Protein AF-A0AAE0BBU4-F1 (afdb_monomer)

Secondary structure (DSSP, 8-state):
------S-SS-EEEEESS-SS-EES-GGGB-TT-BTT---EE--SSSS-EE-SEEEEEEEEEE-TTT--EEEEEEEEEEE-TT-SSEEEEHHHHHHTT-EEETTTTEEEETTEEEE-EEETTEEEEE----SS--EEEEE---S-TTS-----TT----TTHHHHHHHH---SEESS--TTT-SSSSB--SSS-GGGS--TTSEEEE---S-HHHHHHHHHHHHHHHHHSTTT-EEEE-----TT---

Organism: NCBI:txid36881

InterPro domains:
  IPR008593 DNA N-6-adenine-methyltransferase [PF05869] (166-233)

Radius of gyration: 21.37 Å; Cα contacts (8 Å, |Δi|>4): 459; chains: 1; bounding box: 54×40×60 Å

pLDDT: mean 81.76, std 15.87, range [29.34, 97.25]

Structure (mmCIF, N/CA/C/O backbone):
data_AF-A0AAE0BBU4-F1
#
_entry.id   AF-A0AAE0BBU4-F1
#
loop_
_atom_site.group_PDB
_atom_site.id
_atom_site.type_symbol
_atom_site.label_atom_id
_atom_site.label_alt_id
_atom_site.label_comp_id
_atom_site.label_asym_id
_atom_site.label_entity_id
_atom_site.label_seq_id
_atom_site.pdbx_PDB_ins_code
_atom_site.Cartn_x
_atom_site.Cartn_y
_atom_site.Cartn_z
_atom_site.occupancy
_atom_site.B_iso_or_equiv
_atom_site.auth_seq_id
_atom_site.auth_comp_id
_atom_site.auth_asym_id
_atom_site.auth_atom_id
_atom_site.pdbx_PDB_model_num
ATOM 1 N N . MET A 1 1 ? 7.124 23.134 -0.123 1.00 29.34 1 MET A N 1
ATOM 2 C CA . MET A 1 1 ? 8.427 23.468 -0.737 1.00 29.34 1 MET A CA 1
ATOM 3 C C . MET A 1 1 ? 9.459 22.507 -0.149 1.00 29.34 1 MET A C 1
ATOM 5 O O . MET A 1 1 ? 9.940 22.748 0.946 1.00 29.34 1 MET A O 1
ATOM 9 N N . PHE A 1 2 ? 9.696 21.357 -0.786 1.00 32.09 2 PHE A N 1
ATOM 10 C CA . PHE A 1 2 ? 10.671 20.361 -0.320 1.00 32.09 2 PHE A CA 1
ATOM 11 C C . PHE A 1 2 ? 11.750 20.204 -1.390 1.00 32.09 2 PHE A C 1
ATOM 13 O O . PHE A 1 2 ? 11.613 19.411 -2.310 1.00 32.09 2 PHE A O 1
ATOM 20 N N . THR A 1 3 ? 12.814 20.991 -1.280 1.00 34.62 3 THR A N 1
ATOM 21 C CA . THR A 1 3 ? 14.043 20.819 -2.064 1.00 34.62 3 THR A CA 1
ATOM 22 C C . THR A 1 3 ? 15.217 20.770 -1.099 1.00 34.62 3 THR A C 1
ATOM 24 O O . THR A 1 3 ? 16.033 21.682 -1.021 1.00 34.62 3 THR A O 1
ATOM 27 N N . LYS A 1 4 ? 15.290 19.688 -0.322 1.00 36.91 4 LYS A N 1
ATOM 28 C CA . LYS A 1 4 ? 16.592 19.114 0.011 1.00 36.91 4 LYS A CA 1
ATOM 29 C C . LYS A 1 4 ? 16.735 17.923 -0.919 1.00 36.91 4 LYS A C 1
ATOM 31 O O . LYS A 1 4 ? 15.955 16.982 -0.803 1.00 36.91 4 LYS A O 1
ATOM 36 N N . ALA A 1 5 ? 17.648 18.032 -1.882 1.00 41.69 5 ALA A N 1
ATOM 37 C CA . ALA A 1 5 ? 18.007 16.920 -2.747 1.00 41.69 5 ALA A CA 1
ATOM 38 C C . ALA A 1 5 ? 18.304 15.707 -1.856 1.00 41.69 5 ALA A C 1
ATOM 40 O O . ALA A 1 5 ? 19.071 15.812 -0.894 1.00 41.69 5 ALA A O 1
ATOM 41 N N . LEU A 1 6 ? 17.609 14.599 -2.108 1.00 47.06 6 LEU A N 1
ATOM 42 C CA . LEU A 1 6 ? 17.911 13.342 -1.438 1.00 47.06 6 LEU A CA 1
ATOM 43 C C . LEU A 1 6 ? 19.343 12.937 -1.837 1.00 47.06 6 LEU A C 1
ATOM 45 O O . LEU A 1 6 ? 19.713 13.138 -2.991 1.00 47.06 6 LEU A O 1
ATOM 49 N N . PRO A 1 7 ? 20.160 12.407 -0.915 1.00 46.34 7 PRO A N 1
ATOM 50 C CA . PRO A 1 7 ? 21.599 12.194 -1.112 1.00 46.34 7 PRO A CA 1
ATOM 51 C C . PRO A 1 7 ? 21.929 10.970 -1.990 1.00 46.34 7 PRO A C 1
ATOM 53 O O . PRO A 1 7 ? 22.939 10.312 -1.765 1.00 46.34 7 PRO A O 1
ATOM 56 N N . PHE A 1 8 ? 21.062 10.617 -2.939 1.00 52.03 8 PHE A N 1
ATOM 57 C CA . PHE A 1 8 ? 21.194 9.411 -3.751 1.00 52.03 8 PHE A CA 1
ATOM 58 C C . PHE A 1 8 ? 21.391 9.792 -5.220 1.00 52.03 8 PHE A C 1
ATOM 60 O O . PHE A 1 8 ? 20.534 10.454 -5.804 1.00 52.03 8 PHE A O 1
ATOM 67 N N . ASP A 1 9 ? 22.498 9.342 -5.808 1.00 53.03 9 ASP A N 1
ATOM 68 C CA . ASP A 1 9 ? 22.711 9.363 -7.255 1.00 53.03 9 ASP A CA 1
ATOM 69 C C . ASP A 1 9 ? 21.969 8.162 -7.865 1.00 53.03 9 ASP A C 1
ATOM 71 O O . ASP A 1 9 ? 22.468 7.037 -7.831 1.00 53.03 9 ASP A O 1
ATOM 75 N N . GLY A 1 10 ? 20.746 8.373 -8.361 1.00 68.38 10 GLY A N 1
ATOM 76 C CA . GLY A 1 10 ? 19.931 7.325 -8.992 1.00 68.38 10 GLY A CA 1
ATOM 77 C C . GLY A 1 10 ? 18.425 7.519 -8.808 1.00 68.38 10 GLY A C 1
ATOM 78 O O . GLY A 1 10 ? 17.979 8.457 -8.139 1.00 68.38 10 GLY A O 1
ATOM 79 N N . LYS A 1 11 ? 17.615 6.629 -9.397 1.00 85.94 11 LYS A N 1
ATOM 80 C CA . LYS A 1 11 ? 16.160 6.648 -9.188 1.00 85.94 11 LYS A CA 1
ATOM 81 C C . LYS A 1 11 ? 15.839 6.365 -7.718 1.00 85.94 11 LYS A C 1
ATOM 83 O O . LYS A 1 11 ? 16.434 5.497 -7.078 1.00 85.94 11 LYS A O 1
ATOM 88 N N . VAL A 1 12 ? 14.850 7.074 -7.180 1.00 90.62 12 VAL A N 1
ATOM 89 C CA . VAL A 1 12 ? 14.337 6.853 -5.822 1.00 90.62 12 VAL A CA 1
ATOM 90 C C . VAL A 1 12 ? 12.839 6.621 -5.888 1.00 90.62 12 VAL A C 1
ATOM 92 O O . VAL A 1 12 ? 12.126 7.309 -6.622 1.00 90.62 12 VAL A O 1
ATOM 95 N N . VAL A 1 13 ? 12.358 5.655 -5.109 1.00 93.81 13 VAL A N 1
ATOM 96 C CA . VAL A 1 13 ? 10.943 5.299 -5.041 1.00 93.81 13 VAL A CA 1
ATOM 97 C C . VAL A 1 13 ? 10.487 5.092 -3.603 1.00 93.81 13 VAL A C 1
ATOM 99 O O . VAL A 1 13 ? 11.204 4.527 -2.776 1.00 93.81 13 VAL A O 1
ATOM 102 N N . VAL A 1 14 ? 9.288 5.586 -3.297 1.00 94.44 14 VAL A N 1
ATOM 103 C CA . VAL A 1 14 ? 8.655 5.439 -1.984 1.00 94.44 14 VAL A CA 1
ATOM 104 C C . VAL A 1 14 ? 7.931 4.098 -1.921 1.00 94.44 14 VAL A C 1
ATOM 106 O O . VAL A 1 14 ? 7.118 3.798 -2.792 1.00 94.44 14 VAL A O 1
ATOM 109 N N . LEU A 1 15 ? 8.186 3.318 -0.873 1.00 93.25 15 LEU A N 1
ATOM 110 C CA . LEU A 1 15 ? 7.350 2.174 -0.513 1.00 93.25 15 LEU A CA 1
ATOM 111 C C . LEU A 1 15 ? 6.047 2.675 0.100 1.00 93.25 15 LEU A C 1
ATOM 113 O O . LEU A 1 15 ? 6.059 3.350 1.132 1.00 93.25 15 LEU A O 1
ATOM 117 N N . ASP A 1 16 ? 4.935 2.344 -0.544 1.00 87.38 16 ASP A N 1
ATOM 118 C CA . ASP A 1 16 ? 3.618 2.856 -0.198 1.00 87.38 16 ASP A CA 1
ATOM 119 C C . ASP A 1 16 ? 2.634 1.701 0.022 1.00 87.38 16 ASP A C 1
ATOM 121 O O . ASP A 1 16 ? 2.278 0.968 -0.901 1.00 87.38 16 ASP A O 1
ATOM 125 N N . ILE A 1 17 ? 2.196 1.546 1.273 1.00 79.75 17 ILE A N 1
ATOM 126 C CA . ILE A 1 17 ? 1.207 0.538 1.677 1.00 79.75 17 ILE A CA 1
ATOM 127 C C . ILE A 1 17 ? -0.212 0.870 1.197 1.00 79.75 17 ILE A C 1
ATOM 129 O O . ILE A 1 17 ? -1.064 -0.012 1.164 1.00 79.75 17 ILE A O 1
ATOM 133 N N . GLY A 1 18 ? -0.479 2.133 0.849 1.00 74.88 18 GLY A N 1
ATOM 134 C CA . GLY A 1 18 ? -1.776 2.593 0.353 1.00 74.88 18 GLY A CA 1
ATOM 135 C C . GLY A 1 18 ? -1.876 2.604 -1.173 1.00 74.88 18 GLY A C 1
ATOM 136 O O . GLY A 1 18 ? -2.975 2.728 -1.712 1.00 74.88 18 GLY A O 1
ATOM 137 N N . ALA A 1 19 ? -0.756 2.475 -1.887 1.00 80.62 19 ALA A N 1
ATOM 138 C CA . ALA A 1 19 ? -0.766 2.415 -3.342 1.00 80.62 19 ALA A CA 1
ATOM 139 C C . ALA A 1 19 ? -1.296 1.057 -3.828 1.00 80.62 19 ALA A C 1
ATOM 141 O O . ALA A 1 19 ? -0.905 0.009 -3.322 1.00 80.62 19 ALA A O 1
ATOM 142 N N . THR A 1 20 ? -2.146 1.066 -4.855 1.00 79.31 20 THR A N 1
ATOM 143 C CA . THR A 1 20 ? -2.735 -0.147 -5.459 1.00 79.31 20 THR A CA 1
ATOM 144 C C . THR A 1 20 ? -2.024 -0.608 -6.734 1.00 79.31 20 THR A C 1
ATOM 146 O O . THR A 1 20 ? -2.305 -1.693 -7.246 1.00 79.31 20 THR A O 1
ATOM 149 N N . LYS A 1 21 ? -1.114 0.219 -7.263 1.00 87.62 21 LYS A N 1
ATOM 150 C CA . LYS A 1 21 ? -0.255 -0.048 -8.425 1.00 87.62 21 LYS A CA 1
ATOM 151 C C . LYS A 1 21 ? 1.106 0.631 -8.215 1.00 87.62 21 LYS A C 1
ATOM 153 O O . LYS A 1 21 ? 1.225 1.542 -7.392 1.00 87.62 21 LYS A O 1
ATOM 158 N N . HIS A 1 22 ? 2.124 0.214 -8.964 1.00 93.06 22 HIS A N 1
ATOM 159 C CA . HIS A 1 22 ? 3.387 0.951 -9.053 1.00 93.06 22 HIS A CA 1
ATOM 160 C C . HIS A 1 22 ? 3.209 2.189 -9.943 1.00 93.06 22 HIS A C 1
ATOM 162 O O . HIS A 1 22 ? 2.606 2.101 -11.013 1.00 93.06 22 HIS A O 1
ATOM 168 N N . ILE A 1 23 ? 3.713 3.341 -9.502 1.00 92.50 23 ILE A N 1
ATOM 169 C CA . ILE A 1 23 ? 3.562 4.635 -10.173 1.00 92.50 23 ILE A CA 1
ATOM 170 C C . ILE A 1 23 ? 4.933 5.289 -10.307 1.00 92.50 23 ILE A C 1
ATOM 172 O O . ILE A 1 23 ? 5.640 5.465 -9.315 1.00 92.50 23 ILE A O 1
ATOM 176 N N . PHE A 1 24 ? 5.271 5.712 -11.520 1.00 94.06 24 PHE A N 1
ATOM 177 C CA . PHE A 1 24 ? 6.488 6.463 -11.809 1.00 94.06 24 PHE A CA 1
ATOM 178 C C . PHE A 1 24 ? 6.166 7.763 -12.539 1.00 94.06 24 PHE A C 1
ATOM 180 O O . PHE A 1 24 ? 5.150 7.870 -13.226 1.00 94.06 24 PHE A O 1
ATOM 187 N N . ASN A 1 25 ? 7.008 8.775 -12.370 1.00 92.69 25 ASN A N 1
ATOM 188 C CA . ASN A 1 25 ? 6.731 10.127 -12.849 1.00 92.69 25 ASN A CA 1
ATOM 189 C C . ASN A 1 25 ? 7.471 10.502 -14.142 1.00 92.69 25 ASN A C 1
ATOM 191 O O . ASN A 1 25 ? 7.124 11.517 -14.749 1.00 92.69 25 ASN A O 1
ATOM 195 N N . LEU A 1 26 ? 8.431 9.690 -14.593 1.00 91.88 26 LEU A N 1
ATOM 196 C CA . LEU A 1 26 ? 9.177 9.906 -15.832 1.00 91.88 26 LEU A CA 1
ATOM 197 C C . LEU A 1 26 ? 9.004 8.725 -16.788 1.00 91.88 26 LEU A C 1
ATOM 199 O O . LEU A 1 26 ? 9.234 7.577 -16.421 1.00 91.88 26 LEU A O 1
ATOM 203 N N . VAL A 1 27 ? 8.648 9.008 -18.044 1.00 92.50 27 VAL A N 1
ATOM 204 C CA . VAL A 1 27 ? 8.573 7.984 -19.106 1.00 92.50 27 VAL A CA 1
ATOM 205 C C . VAL A 1 27 ? 9.957 7.391 -19.394 1.00 92.50 27 VAL A C 1
ATOM 207 O O . VAL A 1 27 ? 10.066 6.210 -19.692 1.00 92.50 27 VAL A O 1
ATOM 210 N N . SER A 1 28 ? 11.025 8.180 -19.238 1.00 92.06 28 SER A N 1
ATOM 211 C CA . SER A 1 28 ? 12.409 7.730 -19.440 1.00 92.06 28 SER A CA 1
ATOM 212 C C . SER A 1 28 ? 12.877 6.663 -18.446 1.00 92.06 28 SER A C 1
ATOM 214 O O . SER A 1 28 ? 13.924 6.062 -18.665 1.00 92.06 28 SER A O 1
ATOM 216 N N . ASP A 1 29 ? 12.142 6.436 -17.353 1.00 91.62 29 ASP A N 1
ATOM 217 C CA . ASP A 1 29 ? 12.486 5.397 -16.380 1.00 91.62 29 ASP A CA 1
ATOM 218 C C . ASP A 1 29 ? 12.092 3.990 -16.846 1.00 91.62 29 ASP A C 1
ATOM 220 O O . ASP A 1 29 ? 12.597 3.012 -16.283 1.00 91.62 29 ASP A O 1
ATOM 224 N N . PHE A 1 30 ? 11.205 3.900 -17.841 1.00 93.75 30 PHE A N 1
ATOM 225 C CA . PHE A 1 30 ? 10.650 2.660 -18.367 1.00 93.75 30 PHE A CA 1
ATOM 226 C C . PHE A 1 30 ? 11.557 2.028 -19.426 1.00 93.75 30 PHE A C 1
ATOM 228 O O . PHE A 1 30 ? 12.290 2.712 -20.142 1.00 93.75 30 PHE A O 1
ATOM 235 N N . GLY A 1 31 ? 11.493 0.701 -19.519 1.00 91.25 31 GLY A N 1
ATOM 236 C CA . GLY A 1 31 ? 12.146 -0.074 -20.565 1.00 91.25 31 GLY A CA 1
ATOM 237 C C . GLY A 1 31 ? 11.518 0.134 -21.945 1.00 91.25 31 GLY A C 1
ATOM 238 O O . GLY A 1 31 ? 10.572 0.900 -22.137 1.00 91.25 31 GLY A O 1
ATOM 239 N N . SER A 1 32 ? 12.039 -0.594 -22.934 1.00 92.50 32 SER A N 1
ATOM 240 C CA . SER A 1 32 ? 11.531 -0.562 -24.312 1.00 92.50 32 SER A CA 1
ATOM 241 C C . SER A 1 32 ? 10.116 -1.135 -24.468 1.00 92.50 32 SER A C 1
ATOM 243 O O . SER A 1 32 ? 9.552 -1.058 -25.553 1.00 92.50 32 SER A O 1
ATOM 245 N N . ASP A 1 33 ? 9.562 -1.730 -23.412 1.00 92.50 33 ASP A N 1
ATOM 246 C CA . ASP A 1 33 ? 8.218 -2.303 -23.341 1.00 92.50 33 ASP A CA 1
ATOM 247 C C . ASP A 1 33 ? 7.135 -1.285 -22.940 1.00 92.50 33 ASP A C 1
ATOM 249 O O . ASP A 1 33 ? 5.982 -1.666 -22.753 1.00 92.50 33 ASP A O 1
ATOM 253 N N . PHE A 1 34 ? 7.475 0.000 -22.791 1.00 95.88 34 PHE A N 1
ATOM 254 C CA . PHE A 1 34 ? 6.494 1.036 -22.473 1.00 95.88 34 PHE A CA 1
ATOM 255 C C . PHE A 1 34 ? 5.412 1.161 -23.559 1.00 95.88 34 PHE A C 1
ATOM 257 O O . PHE A 1 34 ? 5.695 1.535 -24.698 1.00 95.88 34 PHE A O 1
ATOM 264 N N . ASP A 1 35 ? 4.156 0.927 -23.177 1.00 93.56 35 ASP A N 1
ATOM 265 C CA . ASP A 1 35 ? 2.985 1.068 -24.038 1.00 93.56 35 ASP A CA 1
ATOM 266 C C . ASP A 1 35 ? 2.164 2.319 -23.657 1.00 93.56 35 ASP A C 1
ATOM 268 O O . ASP A 1 35 ? 1.559 2.365 -22.576 1.00 93.56 35 ASP A O 1
ATOM 272 N N . PRO A 1 36 ? 2.079 3.339 -24.536 1.00 93.44 36 PRO A N 1
ATOM 273 C CA . PRO A 1 36 ? 1.274 4.537 -24.300 1.00 93.44 36 PRO A CA 1
ATOM 274 C C . PRO A 1 36 ? -0.244 4.297 -24.382 1.00 93.44 36 PRO A C 1
ATOM 276 O O . PRO A 1 36 ? -1.019 5.203 -24.051 1.00 93.44 36 PRO A O 1
ATOM 279 N N . ASN A 1 37 ? -0.687 3.122 -24.842 1.00 90.56 37 ASN A N 1
ATOM 280 C CA . ASN A 1 37 ? -2.101 2.750 -24.923 1.00 90.56 37 ASN A CA 1
ATOM 281 C C . ASN A 1 37 ? -2.590 2.029 -23.660 1.00 90.56 37 ASN A C 1
ATOM 283 O O . ASN A 1 37 ? -3.775 2.111 -23.334 1.00 90.56 37 ASN A O 1
ATOM 287 N N . ALA A 1 38 ? -1.691 1.391 -22.910 1.00 88.00 38 ALA A N 1
ATOM 288 C CA . ALA A 1 38 ? -1.995 0.732 -21.646 1.00 88.00 38 ALA A CA 1
ATOM 289 C C . ALA A 1 38 ? -2.138 1.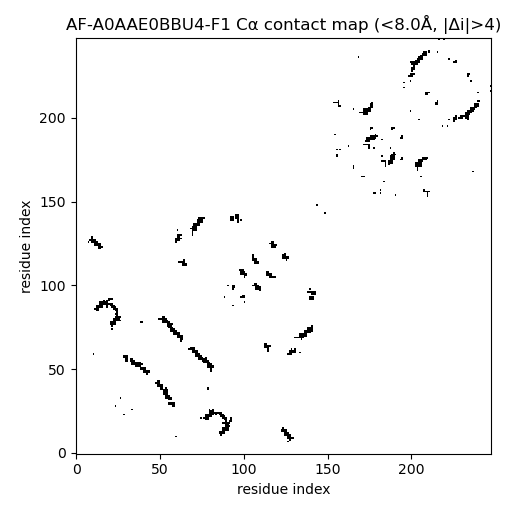759 -20.502 1.00 88.00 38 ALA A C 1
ATOM 291 O O . ALA A 1 38 ? -1.216 2.041 -19.730 1.00 88.00 38 ALA A O 1
ATOM 292 N N . ARG A 1 39 ? -3.317 2.386 -20.419 1.00 87.75 39 ARG A N 1
ATOM 293 C CA . ARG A 1 39 ? -3.627 3.447 -19.448 1.00 87.75 39 ARG A CA 1
ATOM 294 C C . ARG A 1 39 ? -4.590 2.974 -18.367 1.00 87.75 39 ARG A C 1
ATOM 296 O O . ARG A 1 39 ? -5.530 2.243 -18.647 1.00 87.75 39 ARG A O 1
ATOM 303 N N . SER A 1 40 ? -4.393 3.492 -17.158 1.00 84.62 40 SER A N 1
ATOM 304 C CA . SER A 1 40 ? -5.273 3.279 -16.007 1.00 84.62 40 SER A CA 1
ATOM 305 C C . SER A 1 40 ? -5.695 4.610 -15.396 1.00 84.62 40 SER A C 1
ATOM 307 O O . SER A 1 40 ? -4.944 5.589 -15.413 1.00 84.62 40 SER A O 1
ATOM 309 N N . THR A 1 41 ? -6.894 4.634 -14.821 1.00 81.81 41 THR A N 1
ATOM 310 C CA . THR A 1 41 ? -7.418 5.760 -14.040 1.00 81.81 41 THR A CA 1
ATOM 311 C C . THR A 1 41 ? -7.249 5.505 -12.549 1.00 81.81 41 THR A C 1
ATOM 313 O O . THR 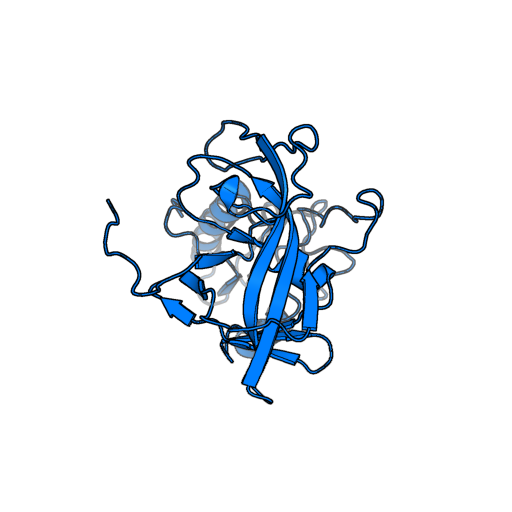A 1 41 ? -7.522 4.410 -12.060 1.00 81.81 41 THR A O 1
ATO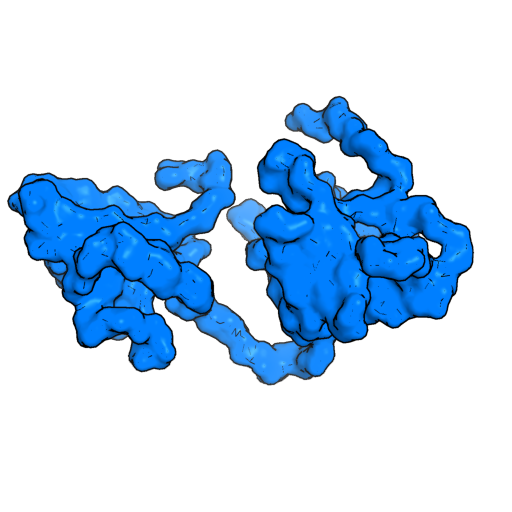M 316 N N . PHE A 1 42 ? -6.858 6.539 -11.816 1.00 76.44 42 PHE A N 1
ATOM 317 C CA . PHE A 1 42 ? -6.585 6.501 -10.390 1.00 76.44 42 PHE A CA 1
ATOM 318 C C . PHE A 1 42 ? -7.514 7.466 -9.663 1.00 76.44 42 PHE A C 1
ATOM 320 O O . PHE A 1 42 ? -7.593 8.652 -9.994 1.00 76.44 42 PHE A O 1
ATOM 327 N N . ASN A 1 43 ? -8.180 6.951 -8.633 1.00 66.56 43 ASN A N 1
ATOM 328 C CA . ASN A 1 43 ? -8.926 7.771 -7.691 1.00 66.56 43 ASN A CA 1
ATOM 329 C C . ASN A 1 43 ? -7.936 8.336 -6.673 1.00 66.56 43 ASN A C 1
ATOM 331 O O . ASN A 1 43 ? -7.388 7.593 -5.860 1.00 66.56 43 ASN A O 1
ATOM 335 N N . VAL A 1 44 ? -7.684 9.640 -6.737 1.00 64.44 44 VAL A N 1
ATOM 336 C CA . VAL A 1 44 ? -6.865 10.345 -5.748 1.00 64.44 44 VAL A CA 1
ATOM 337 C C . VAL A 1 44 ? -7.765 11.136 -4.805 1.00 64.44 44 VAL A C 1
ATOM 339 O O . VAL A 1 44 ? -8.838 11.593 -5.191 1.00 64.44 44 VAL A O 1
ATOM 342 N N . VAL A 1 45 ? -7.310 11.318 -3.563 1.00 54.25 45 VAL A N 1
ATOM 343 C CA . VAL A 1 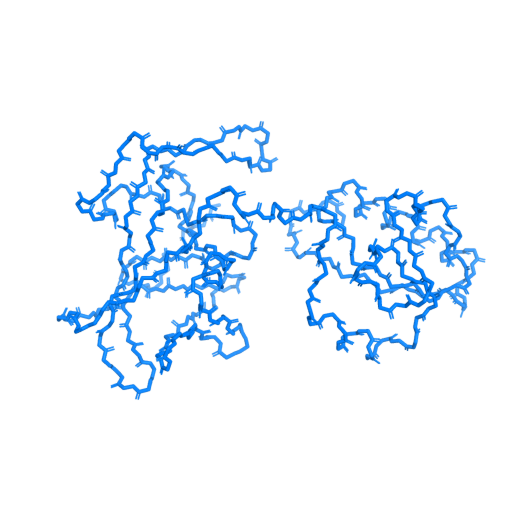45 ? -8.047 12.009 -2.482 1.00 54.25 45 VAL A CA 1
ATOM 344 C C . VAL A 1 45 ? -8.506 13.417 -2.894 1.00 54.25 45 VAL A C 1
ATOM 346 O O . VAL A 1 45 ? -9.507 13.926 -2.403 1.00 54.25 45 VAL A O 1
ATOM 349 N N . GLN A 1 46 ? -7.810 14.042 -3.843 1.00 54.72 46 GLN A N 1
ATOM 350 C CA . GLN A 1 46 ? -8.079 15.391 -4.321 1.00 54.72 46 GLN A CA 1
ATOM 351 C C . GLN A 1 46 ? -9.087 15.424 -5.487 1.00 54.72 46 GLN A C 1
ATOM 353 O O . GLN A 1 46 ? -8.775 16.025 -6.501 1.00 54.72 46 GLN A O 1
ATOM 358 N N . ALA A 1 47 ? -10.255 14.775 -5.357 1.00 48.91 47 ALA A N 1
ATOM 359 C CA . ALA A 1 47 ? -11.479 14.860 -6.194 1.00 48.91 47 ALA A CA 1
ATOM 360 C C . ALA A 1 47 ? -11.385 14.725 -7.741 1.00 48.91 47 ALA A C 1
ATOM 362 O O . ALA A 1 47 ? -12.406 14.517 -8.393 1.00 48.91 47 ALA A O 1
ATOM 363 N N . SER A 1 48 ? -10.204 14.803 -8.344 1.00 64.50 48 SER A N 1
ATOM 364 C CA . SER A 1 48 ? -9.953 14.745 -9.778 1.00 64.50 48 SER A CA 1
ATOM 365 C C . SER A 1 48 ? -9.353 13.391 -10.115 1.00 64.50 48 SER A C 1
ATOM 367 O O . SER A 1 48 ? -8.324 13.012 -9.561 1.00 64.50 48 SER A O 1
ATOM 369 N N . ILE A 1 49 ? -9.972 12.666 -11.043 1.00 71.69 49 ILE A N 1
ATOM 370 C CA . ILE A 1 49 ? -9.412 11.421 -11.576 1.00 71.69 49 ILE A CA 1
ATOM 371 C C . ILE A 1 49 ? -8.082 11.744 -12.259 1.00 71.69 49 ILE A C 1
ATOM 373 O O . ILE A 1 49 ? -8.012 12.621 -13.121 1.00 71.69 49 ILE A O 1
ATOM 377 N N . VAL A 1 50 ? -7.028 11.017 -11.897 1.00 81.69 50 VAL A N 1
ATOM 378 C CA . VAL A 1 50 ? -5.725 11.108 -12.564 1.00 81.69 50 VAL A CA 1
ATOM 379 C C . VAL A 1 50 ? -5.571 9.899 -13.473 1.00 81.69 50 VAL A C 1
ATOM 381 O O . VAL A 1 50 ? -5.846 8.780 -13.056 1.00 81.69 50 VAL A O 1
ATOM 384 N N . SER A 1 51 ? -5.141 10.102 -14.716 1.00 87.31 51 SER A N 1
ATOM 385 C CA . SER A 1 51 ? -4.896 9.008 -15.666 1.00 87.31 51 SER A CA 1
ATOM 386 C C . SER A 1 51 ? -3.404 8.844 -15.923 1.00 87.31 51 SER A C 1
ATOM 388 O O . SER A 1 51 ? -2.684 9.840 -16.015 1.00 87.31 51 SER A O 1
ATOM 390 N N . SER A 1 52 ? -2.938 7.603 -16.068 1.00 92.81 52 SER A N 1
ATOM 391 C CA . SER A 1 52 ? -1.583 7.353 -16.559 1.00 92.81 52 SER A CA 1
ATOM 392 C C . SER A 1 52 ? -1.468 7.656 -18.051 1.00 92.81 52 SER A C 1
ATOM 394 O O . SER A 1 52 ? -2.432 7.529 -18.806 1.00 92.81 52 SER A O 1
ATOM 396 N N . VAL A 1 53 ? -0.264 8.017 -18.490 1.00 94.44 53 VAL A N 1
ATOM 397 C CA . VAL A 1 53 ? 0.052 8.218 -19.915 1.00 94.44 53 VAL A CA 1
ATOM 398 C C . VAL A 1 53 ? 0.467 6.927 -20.622 1.00 94.44 53 VAL A C 1
ATOM 400 O O . VAL A 1 53 ? 0.515 6.897 -21.846 1.00 94.44 53 VAL A O 1
ATOM 403 N N . GLY A 1 54 ? 0.729 5.867 -19.856 1.00 93.50 54 GLY A N 1
ATOM 404 C CA . GLY A 1 54 ? 1.048 4.524 -20.334 1.00 93.50 54 GLY A CA 1
ATOM 405 C C . GLY A 1 54 ? 1.507 3.624 -19.189 1.00 93.50 54 GLY A C 1
ATOM 406 O O . GLY A 1 54 ? 1.507 4.050 -18.022 1.00 93.50 54 GLY A O 1
ATOM 407 N N . SER A 1 55 ? 1.916 2.406 -19.527 1.00 95.38 55 SER A N 1
ATOM 408 C CA . SER A 1 55 ? 2.490 1.444 -18.584 1.00 95.38 55 SER A CA 1
ATOM 409 C C . SER A 1 55 ? 3.627 0.643 -19.202 1.00 95.38 55 SER A C 1
ATOM 411 O O . SER A 1 55 ? 3.696 0.518 -20.418 1.00 95.38 55 SER A O 1
ATOM 413 N N . GLY A 1 56 ? 4.487 0.068 -18.372 1.00 93.88 56 GLY A N 1
ATOM 414 C CA . GLY A 1 56 ? 5.576 -0.806 -18.807 1.00 93.88 56 GLY A CA 1
ATOM 415 C C . GLY A 1 56 ? 6.398 -1.282 -17.618 1.00 93.88 56 GLY A C 1
ATOM 416 O O . GLY A 1 56 ? 5.920 -1.259 -16.479 1.00 93.88 56 GLY A O 1
ATOM 417 N N . THR A 1 57 ? 7.645 -1.663 -17.866 1.00 95.00 57 THR A N 1
ATOM 418 C CA . THR A 1 57 ? 8.550 -2.148 -16.824 1.00 95.00 57 THR A CA 1
ATOM 419 C C . THR A 1 57 ? 9.561 -1.083 -16.420 1.00 95.00 57 THR A C 1
ATOM 421 O O . THR A 1 57 ? 10.259 -0.521 -17.261 1.00 95.00 57 THR A O 1
ATOM 424 N N . VAL A 1 58 ? 9.696 -0.836 -15.115 1.00 93.69 58 VAL A N 1
ATOM 425 C CA . VAL A 1 58 ? 10.786 -0.017 -14.556 1.00 93.69 58 VAL A CA 1
ATOM 426 C C . VAL A 1 58 ? 11.763 -0.926 -13.829 1.00 93.69 58 VAL A C 1
ATOM 428 O O . VAL A 1 58 ? 11.362 -1.682 -12.952 1.00 93.69 58 VAL A O 1
ATOM 431 N N . THR A 1 59 ? 13.049 -0.851 -14.168 1.00 92.00 59 THR A N 1
ATOM 432 C CA . THR A 1 59 ? 14.094 -1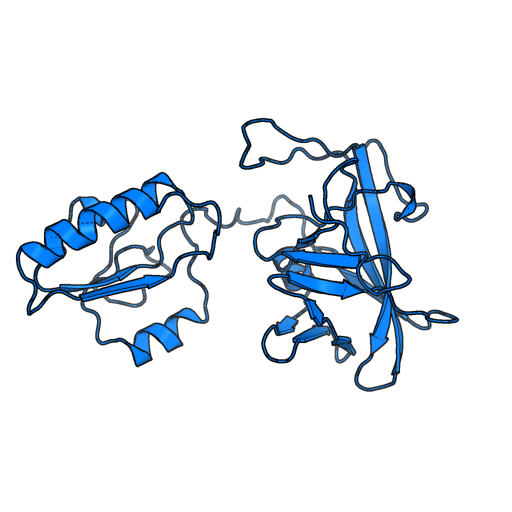.653 -13.512 1.00 92.00 59 THR A CA 1
ATOM 433 C C . THR A 1 59 ? 14.920 -0.789 -12.568 1.00 92.00 59 THR A C 1
ATOM 435 O O . THR A 1 59 ? 15.314 0.317 -12.939 1.00 92.00 59 THR A O 1
ATOM 438 N N . PHE A 1 60 ? 15.172 -1.307 -11.366 1.00 91.12 60 PHE A N 1
ATOM 439 C CA . PHE A 1 60 ? 16.104 -0.773 -10.379 1.00 91.12 60 PHE A CA 1
ATOM 440 C C . PHE A 1 60 ? 17.249 -1.758 -10.189 1.00 91.12 60 PHE A C 1
ATOM 442 O O . PHE A 1 60 ? 17.025 -2.931 -9.892 1.00 91.12 60 PHE A O 1
ATOM 449 N N . ALA A 1 61 ? 18.480 -1.275 -10.286 1.00 90.62 61 ALA A N 1
ATOM 450 C CA . ALA A 1 61 ? 19.634 -2.030 -9.828 1.00 90.62 61 ALA A CA 1
ATOM 451 C C . ALA A 1 61 ? 19.675 -2.072 -8.290 1.00 90.62 61 ALA A C 1
ATOM 453 O O . ALA A 1 61 ? 19.619 -1.031 -7.632 1.00 90.62 61 ALA A O 1
ATOM 454 N N . LYS A 1 62 ? 19.783 -3.272 -7.714 1.00 91.44 62 LYS A N 1
ATOM 455 C CA . LYS A 1 62 ? 19.935 -3.531 -6.274 1.00 91.44 62 LYS A CA 1
ATOM 456 C C . LYS A 1 62 ? 21.002 -4.590 -6.035 1.00 91.44 62 LYS A C 1
ATOM 458 O O . LYS A 1 62 ? 21.316 -5.359 -6.937 1.00 91.44 62 LYS A O 1
ATOM 463 N N . ARG A 1 63 ? 21.541 -4.663 -4.820 1.00 90.06 63 ARG A N 1
ATOM 464 C CA . ARG A 1 63 ? 22.399 -5.770 -4.391 1.00 90.06 63 ARG A CA 1
ATOM 465 C C . ARG A 1 63 ? 21.690 -6.661 -3.393 1.00 90.06 63 ARG A C 1
ATOM 467 O O . ARG A 1 63 ? 21.005 -6.172 -2.493 1.00 90.06 63 ARG A O 1
ATOM 474 N N . ASP A 1 64 ? 21.893 -7.963 -3.550 1.00 90.88 64 ASP A N 1
ATOM 475 C CA . ASP A 1 64 ? 21.508 -8.914 -2.518 1.00 90.88 64 ASP A CA 1
ATOM 476 C C . ASP A 1 64 ? 22.318 -8.637 -1.248 1.00 90.88 64 ASP A C 1
ATOM 478 O O . ASP A 1 64 ? 23.544 -8.534 -1.287 1.00 90.88 64 ASP A O 1
ATOM 482 N N . VAL A 1 65 ? 21.638 -8.536 -0.113 1.00 88.88 65 VAL A N 1
ATOM 483 C CA . VAL A 1 65 ? 22.252 -8.293 1.193 1.00 88.88 65 VAL A CA 1
ATOM 484 C C . VAL A 1 65 ? 23.162 -9.454 1.590 1.00 88.88 65 VAL A C 1
ATOM 486 O O . VAL A 1 65 ? 24.148 -9.228 2.289 1.00 88.88 65 VAL A O 1
ATOM 489 N N . SER A 1 66 ? 22.852 -10.682 1.160 1.00 87.88 66 SER A N 1
ATOM 490 C CA . SER A 1 66 ? 23.619 -11.863 1.564 1.00 87.88 66 SER A CA 1
ATOM 491 C C . SER A 1 66 ? 24.872 -12.089 0.709 1.00 87.88 66 SER A C 1
ATOM 493 O O . SER A 1 66 ? 25.948 -12.336 1.252 1.00 87.88 66 SER A O 1
ATOM 495 N N . THR A 1 67 ? 24.754 -11.962 -0.616 1.00 87.81 67 THR A N 1
ATOM 496 C CA . THR A 1 67 ? 25.839 -12.262 -1.568 1.00 87.81 67 THR A CA 1
ATOM 497 C C . THR A 1 67 ? 26.537 -11.025 -2.136 1.00 87.81 67 THR A C 1
ATOM 499 O O . THR A 1 67 ? 27.641 -11.132 -2.664 1.00 87.81 67 THR A O 1
ATOM 502 N N . GLY A 1 68 ? 25.918 -9.843 -2.065 1.00 87.44 68 GLY A N 1
ATOM 503 C CA . GLY A 1 68 ? 26.410 -8.614 -2.701 1.00 87.44 68 GLY A CA 1
ATOM 504 C C . GLY A 1 68 ? 26.247 -8.568 -4.228 1.00 87.44 68 GLY A C 1
ATOM 505 O O . GLY A 1 68 ? 26.623 -7.565 -4.851 1.00 87.44 68 GLY A O 1
ATOM 506 N N . HIS A 1 69 ? 25.693 -9.627 -4.831 1.00 87.75 69 HIS A N 1
ATOM 507 C CA . HIS A 1 69 ? 25.471 -9.740 -6.272 1.00 87.75 69 HIS A CA 1
ATOM 508 C C . HIS A 1 69 ? 24.462 -8.705 -6.770 1.00 87.75 69 HIS A C 1
ATOM 510 O O . HIS A 1 69 ? 23.505 -8.368 -6.070 1.00 87.75 69 HIS A O 1
ATOM 516 N N . ALA A 1 70 ? 24.683 -8.207 -7.987 1.00 89.38 70 ALA A N 1
ATOM 517 C CA . ALA A 1 70 ? 23.826 -7.208 -8.605 1.00 89.38 70 ALA A CA 1
ATOM 518 C C . ALA A 1 70 ? 22.577 -7.848 -9.226 1.00 89.38 70 ALA A C 1
ATOM 520 O O . ALA A 1 70 ? 22.662 -8.757 -10.052 1.00 89.38 70 ALA A O 1
ATOM 521 N N . ILE A 1 71 ? 21.413 -7.323 -8.858 1.00 89.06 71 ILE A N 1
ATOM 522 C CA . ILE A 1 71 ? 20.092 -7.796 -9.261 1.00 89.06 71 ILE A CA 1
ATOM 523 C C . ILE A 1 71 ? 19.301 -6.642 -9.871 1.00 89.06 71 ILE A C 1
ATOM 525 O O . ILE A 1 71 ? 19.240 -5.545 -9.316 1.00 89.06 71 ILE A O 1
ATOM 529 N N . GLY A 1 72 ? 18.655 -6.900 -11.004 1.00 90.44 72 GLY A N 1
ATOM 530 C CA . GLY A 1 72 ? 17.645 -6.022 -11.579 1.00 90.44 72 GLY A CA 1
ATOM 531 C C . GLY A 1 72 ? 16.278 -6.301 -10.964 1.00 90.44 72 GLY A C 1
ATOM 532 O O . GLY A 1 72 ? 15.619 -7.269 -11.335 1.00 90.44 72 GLY A O 1
ATOM 533 N N . LEU A 1 73 ? 15.834 -5.448 -10.048 1.00 91.56 73 LEU A N 1
ATOM 534 C CA . LEU A 1 73 ? 14.477 -5.462 -9.514 1.00 91.56 73 LEU A CA 1
ATOM 535 C C . LEU A 1 73 ? 13.530 -4.787 -10.512 1.00 91.56 73 LEU A C 1
ATOM 537 O O . LEU A 1 73 ? 13.640 -3.584 -10.748 1.00 91.56 73 LEU A O 1
ATOM 541 N N . GLN A 1 74 ? 12.617 -5.543 -11.112 1.00 92.69 74 GLN A N 1
ATOM 542 C CA . GLN A 1 74 ? 11.738 -5.060 -12.177 1.00 92.69 74 GLN A CA 1
ATOM 543 C C . GLN A 1 74 ? 10.315 -4.847 -11.671 1.00 92.69 74 GLN A C 1
ATOM 545 O O . GLN A 1 74 ? 9.643 -5.797 -11.299 1.00 92.69 74 GLN A O 1
ATOM 550 N N . PHE A 1 75 ? 9.812 -3.621 -11.721 1.00 93.44 75 PHE A N 1
ATOM 551 C CA . PHE A 1 75 ? 8.410 -3.299 -11.471 1.00 93.44 75 PHE A CA 1
ATOM 552 C C . PHE A 1 75 ? 7.634 -3.403 -12.782 1.00 93.44 75 PHE A C 1
ATOM 554 O O . PHE A 1 75 ? 7.613 -2.456 -13.571 1.00 93.44 75 PHE A O 1
ATOM 561 N N . VAL A 1 76 ? 7.047 -4.570 -13.033 1.00 90.69 76 VAL A N 1
ATOM 562 C CA . VAL A 1 76 ? 6.321 -4.873 -14.273 1.00 90.69 76 VAL A CA 1
ATOM 563 C C . VAL A 1 76 ? 4.895 -4.329 -14.179 1.00 90.69 76 VAL A C 1
ATOM 565 O O . VAL A 1 76 ? 4.269 -4.386 -13.121 1.00 90.69 76 VAL A O 1
ATOM 568 N N . GLY A 1 77 ? 4.372 -3.785 -15.281 1.00 90.75 77 GLY A N 1
ATOM 569 C CA . GLY A 1 77 ? 3.032 -3.183 -15.300 1.00 90.75 77 GLY A CA 1
ATOM 570 C C . GLY A 1 77 ? 2.936 -1.910 -14.452 1.00 90.75 77 GLY A C 1
ATOM 571 O O . GLY A 1 77 ? 1.869 -1.564 -13.943 1.00 90.75 77 GLY A O 1
ATOM 572 N N . ALA A 1 78 ? 4.057 -1.216 -14.262 1.00 94.19 78 ALA A N 1
ATOM 573 C CA . ALA A 1 78 ? 4.079 0.072 -13.597 1.00 94.19 78 ALA A CA 1
ATOM 574 C C . ALA A 1 78 ? 3.442 1.144 -14.490 1.00 94.19 78 ALA A C 1
ATOM 576 O O . ALA A 1 78 ? 3.543 1.089 -15.713 1.00 94.19 78 ALA A O 1
ATOM 577 N N . HIS A 1 79 ? 2.794 2.140 -13.889 1.00 94.56 79 HIS A N 1
ATOM 578 C CA . HIS A 1 79 ? 2.101 3.201 -14.617 1.00 94.56 79 HIS A CA 1
ATOM 579 C C . HIS A 1 79 ? 2.872 4.517 -14.569 1.00 94.56 79 HIS A C 1
ATOM 581 O O . HIS A 1 79 ? 3.344 4.931 -13.509 1.00 94.56 79 HIS A O 1
ATOM 587 N N . CYS A 1 80 ? 2.955 5.212 -15.704 1.00 94.19 80 CYS A N 1
ATOM 588 C CA . CYS A 1 80 ? 3.552 6.543 -15.755 1.00 94.19 80 CYS A CA 1
ATOM 589 C C . CYS A 1 80 ? 2.490 7.625 -15.532 1.00 94.19 80 CYS A C 1
ATOM 591 O O . CYS A 1 80 ? 1.536 7.725 -16.305 1.00 94.19 80 CYS A O 1
ATOM 593 N N . ILE A 1 81 ? 2.663 8.462 -14.511 1.00 92.31 81 ILE A N 1
ATOM 594 C CA . ILE A 1 81 ? 1.837 9.649 -14.265 1.00 92.31 81 ILE A CA 1
ATOM 595 C C . ILE A 1 81 ? 2.774 10.865 -14.170 1.00 92.31 81 ILE A C 1
ATOM 597 O O . ILE A 1 81 ? 3.348 11.124 -13.105 1.00 92.31 81 ILE A O 1
ATOM 601 N N . PRO A 1 82 ? 2.947 11.622 -15.269 1.00 88.31 82 PRO A N 1
ATOM 602 C CA . PRO A 1 82 ? 3.827 12.781 -15.293 1.00 88.31 82 PRO A CA 1
ATOM 603 C C . PRO A 1 82 ? 3.418 13.838 -14.266 1.00 88.31 82 PRO A C 1
ATOM 605 O O . PRO A 1 82 ? 2.235 14.095 -14.052 1.00 88.31 82 PRO A O 1
ATOM 608 N N . GLY A 1 83 ? 4.407 14.466 -13.629 1.00 76.19 83 GLY A N 1
ATOM 609 C CA . GLY A 1 83 ? 4.176 15.539 -12.656 1.00 76.19 83 GLY A CA 1
ATOM 610 C C . GLY A 1 83 ? 3.754 15.075 -11.256 1.00 76.19 83 GLY A C 1
ATOM 611 O O . GLY A 1 83 ? 3.595 15.916 -10.372 1.00 76.19 83 GLY A O 1
ATOM 612 N N . GLN A 1 84 ? 3.622 13.764 -11.009 1.00 81.44 84 GLN A N 1
ATOM 613 C CA . GLN A 1 84 ? 3.529 13.250 -9.640 1.00 81.44 84 GLN A CA 1
ATOM 614 C C . GLN A 1 84 ? 4.797 13.608 -8.842 1.00 81.44 84 GLN A C 1
ATOM 616 O O . GLN A 1 84 ? 5.914 13.495 -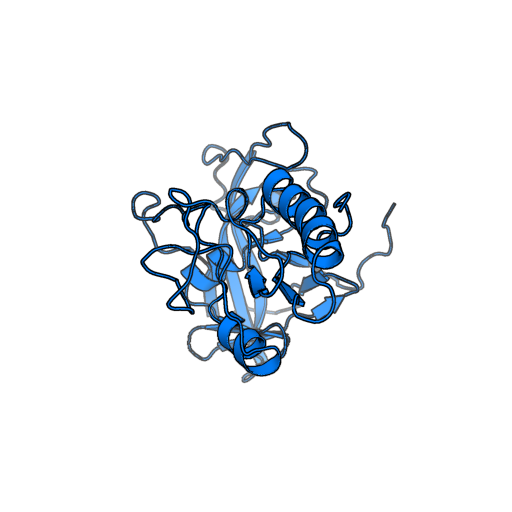9.362 1.00 81.44 84 GLN A O 1
ATOM 621 N N . PRO A 1 85 ? 4.650 14.006 -7.565 1.00 81.69 85 PRO A N 1
ATOM 622 C CA . PRO A 1 85 ? 5.757 14.531 -6.766 1.00 81.69 85 PRO A CA 1
ATOM 623 C C . PRO A 1 85 ? 6.811 13.476 -6.413 1.00 81.69 85 PRO A C 1
ATOM 625 O O . PRO A 1 85 ? 7.937 13.832 -6.076 1.00 81.69 85 PRO A O 1
ATOM 628 N N . SER A 1 86 ? 6.463 12.189 -6.463 1.00 87.06 86 SER A N 1
ATOM 629 C CA . SER A 1 86 ? 7.382 11.092 -6.170 1.00 87.06 86 SER A CA 1
ATOM 630 C C . SER A 1 86 ? 6.960 9.807 -6.874 1.00 87.06 86 SER A C 1
ATOM 632 O O . SER A 1 86 ? 5.765 9.543 -7.013 1.00 87.06 86 SER A O 1
ATOM 634 N N . ASN A 1 87 ? 7.935 8.966 -7.219 1.00 92.88 87 ASN A N 1
ATOM 635 C CA . ASN A 1 87 ? 7.684 7.577 -7.596 1.00 92.88 87 ASN A CA 1
ATOM 636 C C . ASN A 1 87 ? 7.152 6.800 -6.386 1.00 92.88 87 ASN A C 1
ATOM 638 O O . ASN A 1 87 ? 7.572 7.044 -5.247 1.00 92.88 87 ASN A O 1
ATOM 642 N N . ARG A 1 88 ? 6.263 5.835 -6.626 1.00 92.44 88 ARG A N 1
ATOM 643 C CA . ARG A 1 88 ? 5.653 4.989 -5.597 1.00 92.44 88 ARG A CA 1
ATOM 644 C C . ARG A 1 88 ? 5.626 3.535 -6.032 1.00 92.44 88 ARG A C 1
ATOM 646 O O . ARG A 1 88 ? 5.203 3.209 -7.136 1.00 92.44 88 ARG A O 1
ATOM 653 N N . VAL A 1 89 ? 6.007 2.651 -5.126 1.00 93.62 89 VAL A N 1
ATOM 654 C CA . VAL A 1 89 ? 5.885 1.207 -5.289 1.00 93.62 89 VAL A CA 1
ATOM 655 C C . VAL A 1 89 ? 4.878 0.711 -4.268 1.00 93.62 89 VAL A C 1
ATOM 657 O O . VAL A 1 89 ? 5.058 0.890 -3.065 1.00 93.62 89 VAL A O 1
ATOM 660 N N . SER A 1 90 ? 3.804 0.107 -4.774 1.00 90.25 90 SER A N 1
ATOM 661 C CA . SER A 1 90 ? 2.815 -0.580 -3.956 1.00 90.25 90 SER A CA 1
ATOM 662 C C . SER A 1 90 ? 3.446 -1.764 -3.234 1.00 90.25 90 SER A C 1
ATOM 664 O O . SER A 1 90 ? 3.982 -2.670 -3.871 1.00 90.25 90 SER A O 1
ATOM 666 N N . VAL A 1 91 ? 3.350 -1.755 -1.906 1.00 87.31 91 VAL A N 1
ATOM 667 C CA . VAL A 1 91 ? 3.728 -2.907 -1.074 1.00 87.31 91 VAL A CA 1
ATOM 668 C C . VAL A 1 91 ? 2.801 -4.088 -1.343 1.00 87.31 91 VAL A C 1
ATOM 670 O O . VAL A 1 91 ? 3.270 -5.212 -1.422 1.00 87.31 91 VAL A O 1
ATOM 673 N N . VAL A 1 92 ? 1.518 -3.826 -1.591 1.00 80.69 92 VAL A N 1
ATOM 674 C CA . VAL A 1 92 ? 0.539 -4.873 -1.911 1.00 80.69 92 VAL A CA 1
ATOM 675 C C . VAL A 1 92 ? 0.917 -5.594 -3.203 1.00 80.69 92 VAL A C 1
ATOM 677 O O . VAL A 1 92 ? 0.959 -6.811 -3.227 1.00 80.69 92 VAL A O 1
ATOM 680 N N . VAL A 1 93 ? 1.281 -4.863 -4.262 1.00 85.88 93 VAL A N 1
ATOM 681 C CA . VAL A 1 93 ? 1.698 -5.501 -5.527 1.00 85.88 93 VAL A CA 1
ATOM 682 C C . VAL A 1 93 ? 3.013 -6.276 -5.370 1.00 85.88 93 VAL A C 1
ATOM 684 O O . VAL A 1 93 ? 3.209 -7.283 -6.044 1.00 85.88 93 VAL A O 1
ATOM 687 N N . LEU A 1 94 ? 3.908 -5.845 -4.473 1.00 88.38 94 LEU A N 1
ATOM 688 C CA . LEU A 1 94 ? 5.094 -6.629 -4.116 1.00 88.38 94 LEU A CA 1
ATOM 689 C C . LEU A 1 94 ? 4.706 -7.944 -3.425 1.00 88.38 94 LEU A C 1
ATOM 691 O O . LEU A 1 94 ? 5.204 -8.999 -3.811 1.00 88.38 94 LEU A O 1
ATOM 695 N N . GLU A 1 95 ? 3.823 -7.883 -2.432 1.00 85.56 95 GLU A N 1
ATOM 696 C CA . GLU A 1 95 ? 3.338 -9.053 -1.690 1.00 85.56 95 GLU A CA 1
ATOM 697 C C . GLU A 1 95 ? 2.587 -10.034 -2.601 1.00 85.56 95 GLU A C 1
ATOM 699 O O . GLU A 1 95 ? 2.887 -11.227 -2.580 1.00 85.56 95 GLU A O 1
ATOM 704 N N . ASP A 1 96 ? 1.727 -9.529 -3.491 1.00 80.38 96 ASP A N 1
ATOM 705 C CA . ASP A 1 96 ? 1.041 -10.310 -4.532 1.00 80.38 96 ASP A CA 1
ATOM 706 C C . ASP A 1 96 ? 2.037 -11.006 -5.484 1.00 80.38 96 ASP A C 1
ATOM 708 O O . ASP A 1 96 ? 1.762 -12.080 -6.015 1.00 80.38 96 ASP A O 1
ATOM 712 N N . ALA A 1 97 ? 3.213 -10.409 -5.704 1.00 82.44 97 ALA A N 1
ATOM 713 C CA . ALA A 1 97 ? 4.303 -10.981 -6.498 1.00 82.44 97 ALA A CA 1
ATOM 714 C C . ALA A 1 97 ? 5.214 -11.936 -5.689 1.00 82.44 97 ALA A C 1
ATOM 716 O O . ALA A 1 97 ? 6.281 -12.337 -6.163 1.00 82.44 97 ALA A O 1
ATOM 717 N N . GLY A 1 98 ? 4.831 -12.282 -4.455 1.00 82.94 98 GLY A N 1
ATOM 718 C CA . GLY A 1 98 ? 5.560 -13.199 -3.575 1.00 82.94 98 GLY A CA 1
ATOM 719 C C . GLY A 1 98 ? 6.714 -12.565 -2.793 1.00 82.94 98 GLY A C 1
ATOM 720 O O . GLY A 1 98 ? 7.513 -13.286 -2.192 1.00 82.94 98 GLY A O 1
ATOM 721 N N . PHE A 1 99 ? 6.838 -11.234 -2.786 1.00 88.38 99 PHE A N 1
ATOM 722 C CA . PHE A 1 99 ? 7.843 -10.548 -1.976 1.00 88.38 99 PHE A CA 1
ATOM 723 C C . PHE A 1 99 ? 7.351 -10.352 -0.541 1.00 88.38 99 PHE A C 1
ATOM 725 O O . PHE A 1 99 ? 6.209 -9.996 -0.295 1.00 88.38 99 PHE A O 1
ATOM 732 N N . SER A 1 100 ? 8.244 -10.505 0.430 1.00 86.75 100 SER A N 1
ATOM 733 C CA . SER A 1 100 ? 8.001 -10.123 1.821 1.00 86.75 100 SER A CA 1
ATOM 734 C C . SER A 1 100 ? 8.669 -8.787 2.120 1.00 86.75 100 SER A C 1
ATOM 736 O O . SER A 1 100 ? 9.867 -8.630 1.870 1.00 86.75 100 SER A O 1
ATOM 738 N N . VAL A 1 101 ? 7.917 -7.837 2.684 1.00 87.69 101 VAL A N 1
ATOM 739 C CA . VAL A 1 101 ? 8.426 -6.515 3.080 1.00 87.69 101 VAL A CA 1
ATOM 740 C C . VAL A 1 101 ? 8.490 -6.407 4.603 1.00 87.69 101 VAL A C 1
ATOM 742 O O . VAL A 1 101 ? 7.471 -6.362 5.289 1.00 87.69 101 VAL A O 1
ATOM 745 N N . ASP A 1 102 ? 9.701 -6.310 5.151 1.00 87.31 102 ASP A N 1
ATOM 746 C CA . ASP A 1 102 ? 9.927 -6.115 6.582 1.00 87.31 102 ASP A CA 1
ATOM 747 C C . ASP A 1 102 ? 10.393 -4.681 6.868 1.00 87.31 102 ASP A C 1
ATOM 749 O O . ASP A 1 102 ? 11.546 -4.311 6.645 1.00 87.31 102 ASP A O 1
ATOM 753 N N . PHE A 1 103 ? 9.495 -3.854 7.408 1.00 84.19 103 PHE A N 1
ATOM 754 C CA . PHE A 1 103 ? 9.792 -2.474 7.814 1.00 84.19 103 PHE A CA 1
ATOM 755 C C . PHE A 1 103 ? 10.674 -2.355 9.063 1.00 84.19 103 PHE A C 1
ATOM 757 O O . PHE A 1 103 ? 11.319 -1.317 9.253 1.00 84.19 103 PHE A O 1
ATOM 764 N N . GLY A 1 104 ? 10.696 -3.381 9.918 1.00 82.44 104 GLY A N 1
ATOM 765 C CA . GLY A 1 104 ? 11.553 -3.441 11.100 1.00 82.44 104 GLY A CA 1
ATOM 766 C C . GLY A 1 104 ? 13.000 -3.724 10.710 1.00 82.44 104 GLY A C 1
ATOM 767 O O . GLY A 1 104 ? 13.891 -2.955 11.073 1.00 82.44 104 GLY A O 1
ATOM 768 N N . ALA A 1 105 ? 13.209 -4.771 9.908 1.00 86.25 105 ALA A N 1
ATOM 769 C CA . ALA A 1 105 ? 14.514 -5.138 9.355 1.00 86.25 105 ALA A CA 1
ATOM 770 C C . ALA A 1 105 ? 14.960 -4.232 8.191 1.00 86.25 105 ALA A C 1
ATOM 772 O O . ALA A 1 105 ? 16.147 -4.174 7.877 1.00 86.25 105 ALA A O 1
ATOM 773 N N . ARG A 1 106 ? 14.024 -3.485 7.588 1.00 92.19 106 ARG A N 1
ATOM 774 C CA . ARG A 1 106 ? 14.219 -2.609 6.418 1.00 92.19 106 ARG A CA 1
ATOM 775 C C . ARG A 1 106 ? 14.707 -3.368 5.186 1.00 92.19 106 ARG A C 1
ATOM 777 O O . ARG A 1 106 ? 15.636 -2.947 4.492 1.00 92.19 106 ARG A O 1
ATOM 784 N N . GLN A 1 107 ? 14.070 -4.505 4.940 1.00 93.25 107 GLN A N 1
ATOM 785 C CA . GLN A 1 107 ? 14.422 -5.424 3.869 1.00 93.25 107 GLN A CA 1
ATOM 786 C C . GLN A 1 107 ? 13.187 -5.857 3.093 1.00 93.25 107 GLN A C 1
ATOM 788 O O . GLN A 1 107 ? 12.105 -6.027 3.652 1.00 93.25 107 GLN A O 1
ATOM 793 N N . ILE A 1 108 ? 13.373 -6.043 1.794 1.00 92.56 108 ILE A N 1
ATOM 794 C CA . ILE A 1 108 ? 12.431 -6.737 0.923 1.00 92.56 108 ILE A CA 1
ATOM 795 C C . ILE A 1 108 ? 13.107 -8.038 0.511 1.00 92.56 108 ILE A C 1
ATOM 797 O O . ILE A 1 108 ? 14.292 -8.027 0.186 1.00 92.56 108 ILE A O 1
ATOM 801 N N . SER A 1 109 ? 12.376 -9.147 0.536 1.00 91.12 109 SER A N 1
ATOM 802 C CA . SER A 1 109 ? 12.922 -10.468 0.219 1.00 91.12 109 SER A CA 1
ATOM 803 C C . SER A 1 109 ? 11.990 -11.281 -0.667 1.00 91.12 109 SER A C 1
ATOM 805 O O . SER A 1 109 ? 10.774 -11.146 -0.569 1.00 91.12 109 SER A O 1
ATOM 807 N N . ASN A 1 110 ? 12.556 -12.110 -1.540 1.00 89.25 110 ASN A N 1
ATOM 808 C CA . ASN A 1 110 ? 11.830 -13.082 -2.358 1.00 89.25 110 ASN A CA 1
ATOM 809 C C . ASN A 1 110 ? 12.805 -14.194 -2.777 1.00 89.25 110 ASN A C 1
ATOM 811 O O . ASN A 1 110 ? 13.945 -13.913 -3.143 1.00 89.25 110 ASN A O 1
ATOM 815 N N . GLY A 1 111 ? 12.390 -15.460 -2.675 1.00 82.69 111 GLY A N 1
ATOM 816 C CA . GLY A 1 111 ? 13.164 -16.588 -3.207 1.00 82.69 111 GLY A CA 1
ATOM 817 C C . GLY A 1 111 ? 14.588 -16.726 -2.649 1.00 82.69 111 GLY A C 1
ATOM 818 O O . GLY A 1 111 ? 15.484 -17.148 -3.371 1.00 82.69 111 GLY A O 1
ATOM 819 N N . GLY A 1 112 ? 14.818 -16.343 -1.387 1.00 84.19 112 GLY A N 1
ATOM 820 C CA . GLY A 1 112 ? 16.139 -16.391 -0.740 1.00 84.19 112 GLY A CA 1
ATOM 821 C C . GLY A 1 112 ? 17.048 -15.189 -1.022 1.00 84.19 112 GLY A C 1
ATOM 822 O O . GLY A 1 112 ? 18.117 -15.093 -0.428 1.00 84.19 112 GLY A O 1
ATOM 823 N N . VAL A 1 113 ? 16.614 -14.255 -1.866 1.00 89.12 113 VAL A N 1
ATOM 824 C CA . VAL A 1 113 ? 17.290 -12.981 -2.127 1.00 89.12 113 VAL A CA 1
ATOM 825 C C . VAL A 1 113 ? 16.669 -11.893 -1.260 1.00 89.12 113 VAL A C 1
ATOM 827 O O . VAL A 1 113 ? 15.445 -11.853 -1.108 1.00 89.12 113 VAL A O 1
ATOM 830 N N . ALA A 1 114 ? 17.482 -10.983 -0.720 1.00 91.81 114 ALA A N 1
ATOM 831 C CA . ALA A 1 114 ? 16.986 -9.830 0.027 1.00 91.81 114 ALA A CA 1
ATOM 832 C C . ALA A 1 114 ? 17.702 -8.542 -0.377 1.00 91.81 114 ALA A C 1
ATOM 834 O O . ALA A 1 114 ? 18.906 -8.540 -0.577 1.00 91.81 114 ALA A O 1
ATOM 835 N N . PHE A 1 115 ? 16.997 -7.416 -0.436 1.00 90.88 115 PHE A N 1
ATOM 836 C CA . PHE A 1 115 ? 17.590 -6.099 -0.679 1.00 90.88 115 PHE A CA 1
ATOM 837 C C . PHE A 1 115 ? 17.106 -5.084 0.352 1.00 90.88 115 PHE A C 1
ATOM 839 O O . PHE A 1 115 ? 15.980 -5.143 0.852 1.00 90.88 115 PHE A O 1
ATOM 846 N N . SER A 1 116 ? 17.988 -4.145 0.690 1.00 91.75 116 SER A N 1
ATOM 847 C CA . SER A 1 116 ? 17.719 -3.143 1.719 1.00 91.75 116 SER A CA 1
ATOM 848 C C . SER A 1 116 ? 16.987 -1.918 1.169 1.00 91.75 116 SER A C 1
ATOM 850 O O . SER A 1 116 ? 17.158 -1.509 0.011 1.00 91.75 116 SER A O 1
ATOM 852 N N . PHE A 1 117 ? 16.194 -1.300 2.041 1.00 93.31 117 PHE A N 1
ATOM 853 C CA . PHE A 1 117 ? 15.637 0.033 1.846 1.00 93.31 117 PHE A CA 1
ATOM 854 C C . PHE A 1 117 ? 15.922 0.915 3.062 1.00 93.31 117 PHE A C 1
ATOM 856 O O . PHE A 1 117 ? 16.253 0.443 4.149 1.00 93.31 117 PHE A O 1
ATOM 863 N N . SER A 1 118 ? 15.788 2.225 2.890 1.00 92.50 118 SER A N 1
ATOM 864 C CA . SER A 1 118 ? 16.159 3.204 3.914 1.00 92.50 118 SER A CA 1
ATOM 865 C C . SER A 1 118 ? 14.944 3.969 4.408 1.00 92.50 118 SER A C 1
ATOM 867 O O . SER A 1 118 ? 14.045 4.289 3.637 1.00 92.50 118 SER A O 1
ATOM 869 N N . ARG A 1 119 ? 14.929 4.331 5.693 1.00 89.94 119 ARG A N 1
ATOM 870 C CA . ARG A 1 119 ? 13.967 5.308 6.212 1.00 89.94 119 ARG A CA 1
ATOM 871 C C . ARG A 1 119 ? 14.582 6.702 6.149 1.00 89.94 119 ARG A C 1
ATOM 873 O O . ARG A 1 119 ? 15.600 6.945 6.791 1.00 89.94 119 ARG A O 1
ATOM 880 N N . VAL A 1 120 ? 13.940 7.617 5.430 1.00 85.44 120 VAL A N 1
ATOM 881 C CA . VAL A 1 120 ? 14.327 9.032 5.367 1.00 85.44 120 VAL A CA 1
ATOM 882 C C . VAL A 1 120 ? 13.131 9.882 5.784 1.00 85.44 120 VAL A C 1
ATOM 884 O O . VAL A 1 120 ? 12.112 9.951 5.095 1.00 85.44 120 VAL A O 1
ATOM 887 N N . GLY A 1 121 ? 13.236 10.498 6.963 1.00 85.00 121 GLY A N 1
ATOM 888 C CA . GLY A 1 121 ? 12.105 11.160 7.612 1.00 85.00 121 GLY A CA 1
ATOM 889 C C . GLY A 1 121 ? 10.947 10.184 7.856 1.00 85.00 121 GLY A C 1
ATOM 890 O O . GLY A 1 121 ? 11.100 9.175 8.555 1.00 85.00 121 GLY A O 1
ATOM 891 N N . ASN A 1 122 ? 9.794 10.486 7.255 1.00 80.31 122 ASN A N 1
ATOM 892 C CA . ASN A 1 122 ? 8.572 9.680 7.349 1.00 80.31 122 ASN A CA 1
ATOM 893 C C . ASN A 1 122 ? 8.372 8.721 6.164 1.00 80.31 122 ASN A C 1
ATOM 895 O O . ASN A 1 122 ? 7.331 8.078 6.087 1.00 80.31 122 ASN A O 1
ATOM 899 N N . HIS A 1 123 ? 9.353 8.600 5.266 1.00 85.38 123 HIS A N 1
ATOM 900 C CA . HIS A 1 123 ? 9.256 7.749 4.083 1.00 85.38 123 HIS A CA 1
ATOM 901 C C . HIS A 1 123 ? 10.211 6.563 4.170 1.00 85.38 123 HIS A C 1
ATOM 903 O O . HIS A 1 123 ? 11.329 6.683 4.677 1.00 85.38 123 HIS A O 1
ATOM 909 N N . TYR A 1 124 ? 9.773 5.434 3.622 1.00 93.12 124 TYR A N 1
ATOM 910 C CA . TYR A 1 124 ? 10.618 4.284 3.334 1.00 93.12 124 TYR A CA 1
ATOM 911 C C . TYR A 1 124 ? 10.950 4.298 1.846 1.00 93.12 124 TYR A C 1
ATOM 913 O O . TYR A 1 124 ? 10.051 4.369 1.012 1.00 93.12 124 TYR A O 1
ATOM 921 N N . LEU A 1 125 ? 12.238 4.307 1.528 1.00 93.44 125 LEU A N 1
ATOM 922 C CA . LEU A 1 125 ? 12.756 4.576 0.196 1.00 93.44 125 LEU A CA 1
ATOM 923 C C . LEU A 1 125 ? 13.596 3.404 -0.293 1.00 93.44 125 LEU A C 1
ATOM 925 O O . LEU A 1 125 ? 14.582 3.034 0.352 1.00 93.44 125 LEU A O 1
ATOM 929 N N . ILE A 1 126 ? 13.255 2.890 -1.470 1.00 92.88 126 ILE A N 1
ATOM 930 C CA . ILE A 1 126 ? 14.194 2.116 -2.275 1.00 92.88 126 ILE A CA 1
ATOM 931 C C . ILE A 1 126 ? 14.945 3.123 -3.141 1.00 92.88 126 ILE A C 1
ATOM 933 O O . ILE A 1 126 ? 14.342 3.945 -3.834 1.00 92.88 126 ILE A O 1
ATOM 937 N N . HIS A 1 127 ? 16.266 3.067 -3.078 1.00 89.81 127 HIS A N 1
ATOM 938 C CA . HIS A 1 127 ? 17.140 3.774 -3.999 1.00 89.81 127 HIS A CA 1
ATOM 939 C C . HIS A 1 127 ? 17.780 2.754 -4.932 1.00 89.81 127 HIS A C 1
ATOM 941 O O . HIS A 1 127 ? 18.096 1.629 -4.518 1.00 89.81 127 HIS A O 1
ATOM 947 N N . GLU A 1 128 ? 17.931 3.164 -6.181 1.00 88.75 128 GLU A N 1
ATOM 948 C CA . GLU A 1 128 ? 18.768 2.483 -7.150 1.00 88.75 128 GLU A CA 1
ATOM 949 C C . GLU A 1 128 ? 20.228 2.534 -6.695 1.00 88.75 128 GLU A C 1
ATOM 951 O O . GLU A 1 128 ? 20.705 3.541 -6.169 1.00 88.75 128 GLU A O 1
ATOM 956 N N . GLU A 1 129 ? 20.926 1.419 -6.856 1.00 87.12 129 GLU A N 1
ATOM 957 C CA . GLU A 1 129 ? 22.342 1.302 -6.541 1.00 87.12 129 GLU A CA 1
ATOM 958 C C . GLU A 1 129 ? 23.164 1.325 -7.827 1.00 87.12 129 GLU A C 1
ATOM 960 O O . GLU A 1 129 ? 22.744 0.801 -8.857 1.00 87.12 129 GLU A O 1
ATOM 965 N N . HIS A 1 130 ? 24.381 1.869 -7.763 1.00 76.81 130 HIS A N 1
ATOM 966 C CA . HIS A 1 130 ? 25.350 1.675 -8.838 1.00 76.81 130 HIS A CA 1
ATOM 967 C C . HIS A 1 130 ? 25.752 0.192 -8.894 1.00 76.81 130 HIS A C 1
ATOM 969 O O . HIS A 1 130 ? 26.593 -0.301 -8.127 1.00 76.81 130 HIS A O 1
ATOM 975 N N . ALA A 1 131 ? 25.124 -0.532 -9.811 1.00 64.31 131 ALA A N 1
ATOM 976 C CA . ALA A 1 131 ? 25.540 -1.853 -10.241 1.00 64.31 131 ALA A CA 1
ATOM 977 C C . ALA A 1 131 ? 26.274 -1.742 -11.581 1.00 64.31 131 ALA A C 1
ATOM 979 O O . ALA A 1 131 ? 25.941 -0.895 -12.404 1.00 64.31 131 ALA A O 1
ATOM 980 N N . GLY A 1 132 ? 27.297 -2.577 -11.775 1.00 69.06 132 GLY A N 1
ATOM 981 C CA . GLY A 1 132 ? 27.932 -2.755 -13.079 1.00 69.06 132 GLY A CA 1
ATOM 982 C C . GLY A 1 132 ? 27.008 -3.554 -14.001 1.00 69.06 132 GLY A C 1
ATOM 983 O O . GLY A 1 1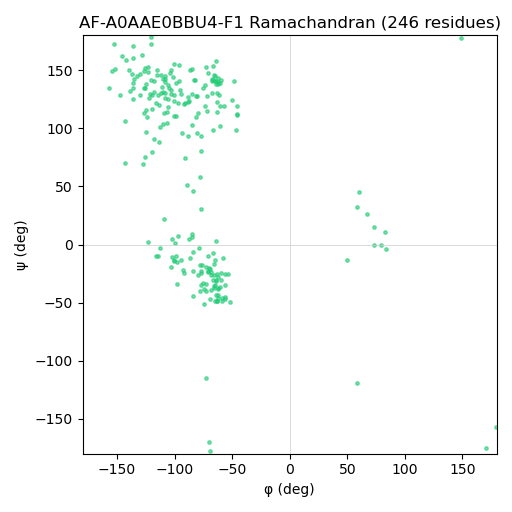32 ? 25.913 -3.110 -14.331 1.00 69.06 132 GLY A O 1
ATOM 984 N N . SER A 1 133 ? 27.415 -4.760 -14.396 1.00 75.06 133 SER A N 1
ATOM 985 C CA . SER A 1 133 ? 26.488 -5.709 -15.021 1.00 75.06 133 SER A CA 1
ATOM 986 C C . SER A 1 133 ? 25.441 -6.187 -14.012 1.00 75.06 133 SER A C 1
ATOM 988 O O . SER A 1 133 ? 25.750 -6.386 -12.838 1.00 75.06 133 SER A O 1
ATOM 990 N N . LEU A 1 134 ? 24.201 -6.365 -14.470 1.00 80.44 134 LEU A N 1
ATOM 991 C CA . LEU A 1 134 ? 23.156 -7.046 -13.708 1.00 80.44 134 LEU A CA 1
ATOM 992 C C . LEU A 1 134 ? 23.257 -8.543 -14.003 1.00 80.44 134 LEU A C 1
ATOM 994 O O . LEU A 1 134 ? 23.187 -8.940 -15.165 1.00 80.44 134 LEU A O 1
ATOM 998 N N . ASP A 1 135 ? 23.418 -9.357 -12.964 1.00 69.38 135 ASP A N 1
ATOM 999 C CA . ASP A 1 135 ? 23.668 -10.795 -13.116 1.00 69.38 135 ASP A CA 1
ATOM 1000 C C . ASP A 1 135 ? 22.364 -11.608 -13.088 1.00 69.38 135 ASP A C 1
ATOM 1002 O O . ASP A 1 135 ? 22.301 -12.744 -13.555 1.00 69.38 135 ASP A O 1
ATOM 1006 N N . THR A 1 136 ? 21.300 -11.049 -12.509 1.00 82.31 136 THR A N 1
ATOM 1007 C CA . THR A 1 136 ? 19.992 -11.699 -12.353 1.00 82.31 136 THR A CA 1
ATOM 1008 C C . THR A 1 136 ? 18.883 -10.652 -12.329 1.00 82.31 136 THR A C 1
ATOM 1010 O O . THR A 1 136 ? 19.101 -9.526 -11.887 1.00 82.31 136 THR A O 1
ATOM 1013 N N . TYR A 1 137 ? 17.684 -11.017 -12.781 1.00 82.69 137 TYR A N 1
ATOM 1014 C CA . TYR A 1 137 ? 16.499 -10.162 -12.730 1.00 82.69 137 TYR A CA 1
ATOM 1015 C C . TYR A 1 137 ? 15.416 -10.795 -11.861 1.00 82.69 137 TYR A C 1
ATOM 1017 O O . TYR A 1 137 ? 15.198 -12.004 -11.910 1.00 82.69 137 TYR A O 1
ATOM 1025 N N . MET A 1 138 ? 14.732 -9.964 -11.080 1.00 80.50 138 MET A N 1
ATOM 1026 C CA . MET A 1 138 ? 13.594 -10.354 -10.256 1.00 80.50 138 MET A CA 1
ATOM 1027 C C . MET A 1 138 ? 12.403 -9.475 -10.606 1.00 80.50 138 MET A C 1
ATOM 1029 O O . MET A 1 138 ? 12.438 -8.264 -10.390 1.00 80.50 138 MET A O 1
ATOM 1033 N N . ALA A 1 139 ? 11.351 -10.088 -11.142 1.00 81.00 139 ALA A N 1
ATOM 1034 C CA . ALA A 1 139 ? 10.146 -9.380 -11.540 1.00 81.00 139 ALA A CA 1
ATOM 1035 C C . ALA A 1 139 ? 9.141 -9.274 -10.388 1.00 81.00 139 ALA A C 1
ATOM 1037 O O . ALA A 1 139 ? 8.668 -10.270 -9.850 1.00 81.00 139 ALA A O 1
ATOM 1038 N N . CYS A 1 140 ? 8.779 -8.042 -10.061 1.00 75.62 140 CYS A N 1
ATOM 1039 C CA . CYS A 1 140 ? 7.629 -7.649 -9.264 1.00 75.62 140 CYS A CA 1
ATOM 1040 C C . CYS A 1 140 ? 6.443 -7.420 -10.207 1.00 75.62 140 CYS A C 1
ATOM 1042 O O . CYS A 1 140 ? 6.096 -6.282 -10.527 1.00 75.62 140 CYS A O 1
ATOM 1044 N N . ALA A 1 141 ? 5.870 -8.511 -10.704 1.00 65.12 141 ALA A N 1
ATOM 1045 C CA . ALA A 1 141 ? 4.604 -8.504 -11.422 1.00 65.12 141 ALA A CA 1
ATOM 1046 C C . ALA A 1 141 ? 3.558 -9.178 -10.534 1.00 65.12 141 ALA A C 1
ATOM 1048 O O . ALA A 1 141 ? 3.806 -10.284 -10.054 1.00 65.12 141 ALA A O 1
ATOM 1049 N N . ALA A 1 142 ? 2.387 -8.567 -10.349 1.00 53.38 142 ALA A N 1
ATOM 1050 C CA . ALA A 1 142 ? 1.246 -9.332 -9.859 1.00 53.38 142 ALA A CA 1
ATOM 1051 C C . ALA A 1 142 ? 0.922 -10.395 -10.919 1.00 53.38 142 ALA A C 1
ATOM 1053 O O . ALA A 1 142 ? 0.551 -10.054 -12.042 1.00 53.38 142 ALA A O 1
ATOM 1054 N N . TYR A 1 143 ? 1.102 -11.672 -10.592 1.00 45.75 143 TYR A N 1
ATOM 1055 C CA . TYR A 1 143 ? 0.856 -12.782 -11.514 1.00 45.75 143 TYR A CA 1
ATOM 1056 C C . TYR A 1 143 ? -0.623 -13.179 -11.516 1.00 45.75 143 TYR A C 1
ATOM 1058 O O . TYR A 1 143 ? -0.933 -14.356 -11.420 1.00 45.75 143 TYR A O 1
ATOM 1066 N N . HIS A 1 144 ? -1.555 -12.226 -11.599 1.00 43.44 144 HIS A N 1
ATOM 1067 C CA . HIS A 1 144 ? -2.981 -12.547 -11.581 1.00 43.44 144 HIS A CA 1
ATOM 1068 C C . HIS A 1 144 ? -3.786 -11.731 -12.590 1.00 43.44 144 HIS A C 1
ATOM 1070 O O . HIS A 1 144 ? -3.651 -10.512 -12.694 1.00 43.44 144 HIS A O 1
ATOM 1076 N N . ASP A 1 145 ? -4.616 -12.468 -13.329 1.00 41.09 145 ASP A N 1
ATOM 1077 C CA . ASP A 1 145 ? -5.761 -11.991 -14.091 1.00 41.09 145 ASP A CA 1
ATOM 1078 C C . ASP A 1 145 ? -6.560 -11.016 -13.204 1.00 41.09 145 ASP A C 1
ATOM 1080 O O . ASP A 1 145 ? -6.995 -11.381 -12.111 1.00 41.09 145 ASP A O 1
ATOM 1084 N N . ASP A 1 146 ? -6.696 -9.751 -13.627 1.00 43.53 146 ASP A N 1
ATOM 1085 C CA . ASP A 1 146 ? -7.371 -8.680 -12.861 1.00 43.53 146 ASP A CA 1
ATOM 1086 C C . ASP A 1 146 ? -8.842 -9.062 -12.534 1.00 43.53 146 ASP A C 1
ATOM 1088 O O . ASP A 1 146 ? -9.475 -8.399 -11.713 1.00 43.53 146 ASP A O 1
ATOM 1092 N N . SER A 1 147 ? -9.379 -10.134 -13.145 1.00 40.75 147 SER A N 1
ATOM 1093 C CA . SER A 1 147 ? -10.707 -10.706 -12.883 1.00 40.75 147 SER A CA 1
ATOM 1094 C C . SER A 1 147 ? -10.823 -11.554 -11.606 1.00 40.75 147 SER A C 1
ATOM 1096 O O . SER A 1 147 ? -11.921 -11.645 -11.062 1.00 40.75 147 SER A O 1
ATOM 1098 N N . ASP A 1 148 ? -9.714 -12.096 -11.089 1.00 35.41 148 ASP A N 1
ATOM 1099 C CA . ASP A 1 148 ? -9.670 -12.913 -9.860 1.00 35.41 148 ASP A CA 1
ATOM 1100 C C . ASP A 1 148 ? -9.153 -12.137 -8.647 1.00 35.41 148 ASP A C 1
ATOM 1102 O O . ASP A 1 148 ? -9.031 -12.670 -7.538 1.00 35.41 148 ASP A O 1
ATOM 1106 N N . ARG A 1 149 ? -8.912 -10.831 -8.813 1.00 42.25 149 ARG A N 1
ATOM 1107 C CA . ARG A 1 149 ? -8.922 -9.950 -7.656 1.00 42.25 149 ARG A CA 1
ATOM 1108 C C . ARG A 1 149 ? -10.316 -10.047 -7.060 1.00 42.25 149 ARG A C 1
ATOM 1110 O O . ARG A 1 149 ? -11.240 -9.362 -7.495 1.00 42.25 149 ARG A O 1
ATOM 1117 N N . VAL A 1 150 ? -10.430 -10.819 -5.978 1.00 40.22 150 VAL A N 1
ATOM 1118 C CA . VAL A 1 150 ? -11.265 -10.411 -4.856 1.00 40.22 150 VAL A CA 1
ATOM 1119 C C . VAL A 1 150 ? -10.858 -8.965 -4.638 1.00 40.22 150 VAL A C 1
ATOM 1121 O O . VAL A 1 150 ? -9.768 -8.685 -4.135 1.00 40.22 150 VAL A O 1
ATOM 1124 N N . HIS A 1 151 ? -11.653 -8.032 -5.170 1.00 39.00 151 HIS A N 1
ATOM 1125 C CA . HIS A 1 151 ? -11.542 -6.635 -4.816 1.00 39.00 151 HIS A CA 1
ATOM 1126 C C . HIS A 1 151 ? -11.440 -6.668 -3.309 1.00 39.00 151 HIS A C 1
ATOM 1128 O O . HIS A 1 151 ? -12.393 -7.127 -2.683 1.00 39.00 151 HIS A O 1
ATOM 1134 N N . ARG A 1 152 ? -10.265 -6.307 -2.765 1.00 41.56 152 ARG A N 1
ATOM 1135 C CA . ARG A 1 152 ? -10.055 -6.270 -1.323 1.00 41.56 152 ARG A CA 1
ATOM 1136 C C . ARG A 1 152 ? -11.275 -5.567 -0.789 1.00 41.56 152 ARG A C 1
ATOM 1138 O O . ARG A 1 152 ? -11.513 -4.419 -1.189 1.00 41.56 152 ARG A O 1
ATOM 1145 N N . ASP A 1 153 ? -12.100 -6.318 -0.069 1.00 46.47 153 ASP A N 1
ATOM 1146 C CA . ASP A 1 153 ? -13.390 -5.805 0.314 1.00 46.47 153 ASP A CA 1
ATOM 1147 C C . ASP A 1 153 ? -13.060 -4.524 1.067 1.00 46.47 153 ASP A C 1
ATOM 1149 O O . ASP A 1 153 ? -12.297 -4.540 2.034 1.00 46.47 153 ASP A O 1
ATOM 1153 N N . LYS A 1 154 ? -13.540 -3.381 0.571 1.00 48.38 154 LYS A N 1
ATOM 1154 C CA . LYS A 1 154 ? -13.303 -2.097 1.234 1.00 48.38 154 LYS A CA 1
ATOM 1155 C C . LYS A 1 154 ? -13.959 -2.074 2.618 1.00 48.38 154 LYS A C 1
ATOM 1157 O O . LYS A 1 154 ? -13.917 -1.051 3.293 1.00 48.38 154 LYS A O 1
ATOM 1162 N N . THR A 1 155 ? -14.569 -3.170 3.048 1.00 47.81 155 THR A N 1
ATOM 1163 C CA . THR A 1 155 ? -15.055 -3.392 4.397 1.00 47.81 155 THR A CA 1
ATOM 1164 C C . THR A 1 155 ? -14.119 -4.258 5.260 1.00 47.81 155 THR A C 1
ATOM 1166 O O . THR A 1 155 ? -14.238 -4.187 6.482 1.00 47.81 155 THR A O 1
ATOM 1169 N N . ASP A 1 156 ? -13.132 -4.971 4.692 1.00 54.72 156 ASP A N 1
ATOM 1170 C CA . ASP A 1 156 ? -12.188 -5.834 5.422 1.00 54.72 156 ASP A CA 1
ATOM 1171 C C . ASP A 1 156 ? -10.734 -5.314 5.379 1.00 54.72 156 ASP A C 1
ATOM 1173 O O . ASP A 1 156 ? -9.916 -5.655 4.519 1.00 54.72 156 ASP A O 1
ATOM 1177 N N . TRP A 1 157 ? -10.408 -4.451 6.347 1.00 58.84 157 TRP A N 1
ATOM 1178 C CA . TRP A 1 157 ? -9.085 -3.828 6.509 1.00 58.84 157 TRP A CA 1
ATOM 1179 C C . TRP A 1 157 ? -8.312 -4.361 7.722 1.00 58.84 157 TRP A C 1
ATOM 1181 O O . TRP A 1 157 ? -7.422 -3.683 8.252 1.00 58.84 157 TRP A O 1
ATOM 1191 N N . LYS A 1 158 ? -8.642 -5.558 8.220 1.00 60.12 158 LYS A N 1
ATOM 1192 C CA . LYS A 1 158 ? -7.928 -6.123 9.369 1.00 60.12 158 LYS A CA 1
ATOM 1193 C C . LYS A 1 158 ? -6.523 -6.571 8.989 1.00 60.12 158 LYS A C 1
ATOM 1195 O O . LYS A 1 158 ? -6.334 -7.498 8.216 1.00 60.12 158 LYS A O 1
ATOM 1200 N N . PHE A 1 159 ? -5.504 -5.917 9.558 1.00 57.78 159 PHE A N 1
ATOM 1201 C CA . PHE A 1 159 ? -4.135 -6.425 9.457 1.00 57.78 159 PHE A CA 1
ATOM 1202 C C . PHE A 1 159 ? -4.033 -7.734 10.242 1.00 57.78 159 PHE A C 1
ATOM 1204 O O . PHE A 1 159 ? -4.361 -7.744 11.428 1.00 57.78 159 PHE A O 1
ATOM 1211 N N . GLU A 1 160 ? -3.478 -8.797 9.658 1.00 52.88 160 GLU A N 1
ATOM 1212 C CA . GLU A 1 160 ? -3.245 -10.074 10.362 1.00 52.88 160 GLU A CA 1
ATOM 1213 C C . GLU A 1 160 ? -2.398 -9.916 11.645 1.00 52.88 160 GLU A C 1
ATOM 1215 O O . GLU A 1 160 ? -2.533 -10.673 12.605 1.00 52.88 160 GLU A O 1
ATOM 1220 N N . ARG A 1 161 ? -1.563 -8.867 11.726 1.00 52.16 161 ARG A N 1
ATOM 1221 C CA . ARG A 1 161 ? -0.755 -8.535 12.916 1.00 52.16 161 ARG A CA 1
ATOM 1222 C C . ARG A 1 161 ? -1.521 -7.827 14.047 1.00 52.16 161 ARG A C 1
ATOM 1224 O O . ARG A 1 161 ? -0.934 -7.589 15.104 1.00 52.16 161 ARG A O 1
ATOM 1231 N N . THR A 1 162 ? -2.810 -7.513 13.883 1.00 59.69 162 THR A N 1
ATOM 1232 C CA . THR A 1 162 ? -3.634 -6.868 14.932 1.00 59.69 162 THR A CA 1
ATOM 1233 C C . THR A 1 162 ? -3.791 -7.715 16.190 1.00 59.69 162 THR A C 1
ATOM 1235 O O . THR A 1 162 ? -3.891 -7.157 17.285 1.00 59.69 162 THR A O 1
ATOM 1238 N N . LYS A 1 163 ? -3.719 -9.046 16.069 1.00 62.81 163 LYS A N 1
ATOM 1239 C CA . LYS A 1 163 ? -3.871 -9.976 17.197 1.00 62.81 163 LYS A CA 1
ATOM 1240 C C . LYS A 1 163 ? -2.873 -9.709 18.332 1.00 62.81 163 LYS A C 1
ATOM 1242 O O . LYS A 1 163 ? -3.232 -9.770 19.503 1.00 62.81 163 LYS A O 1
ATOM 1247 N N . ARG A 1 164 ? -1.645 -9.286 18.005 1.00 63.97 164 ARG A N 1
ATOM 1248 C CA . ARG A 1 164 ? -0.623 -8.955 19.012 1.00 63.97 164 ARG A CA 1
ATOM 1249 C C . ARG A 1 164 ? -0.973 -7.703 19.826 1.00 63.97 164 ARG A C 1
ATOM 1251 O O . ARG A 1 164 ? -0.724 -7.668 21.026 1.00 63.97 164 ARG A O 1
ATOM 1258 N N . HIS A 1 165 ? -1.546 -6.675 19.197 1.00 64.94 165 HIS A N 1
ATOM 1259 C CA . HIS A 1 165 ? -2.002 -5.472 19.910 1.00 64.94 165 HIS A CA 1
ATOM 1260 C C . HIS A 1 165 ? -3.264 -5.745 20.726 1.00 64.94 165 HIS A C 1
ATOM 1262 O O . HIS A 1 165 ? -3.421 -5.207 21.822 1.00 64.94 165 HIS A O 1
ATOM 1268 N N . PHE A 1 166 ? -4.125 -6.625 20.218 1.00 69.19 166 PHE A N 1
ATOM 1269 C CA . PHE A 1 166 ? -5.294 -7.108 20.934 1.00 69.19 166 PHE A CA 1
ATOM 1270 C C . PHE A 1 166 ? -4.907 -7.798 22.256 1.00 69.19 166 PHE A C 1
ATOM 1272 O O . PHE A 1 166 ? -5.433 -7.442 23.309 1.00 69.19 166 PHE A O 1
ATOM 1279 N N . GLU A 1 167 ? -3.934 -8.714 22.234 1.00 72.19 167 GLU A N 1
ATOM 1280 C CA . GLU A 1 167 ? -3.453 -9.422 23.432 1.00 72.19 167 GLU A CA 1
ATOM 1281 C C . GLU A 1 167 ? -2.780 -8.490 24.455 1.00 72.19 167 GLU A C 1
ATOM 1283 O O . GLU A 1 167 ? -2.927 -8.682 25.659 1.00 72.19 167 GLU A O 1
ATOM 1288 N N . GLN A 1 168 ? -2.074 -7.451 23.996 1.00 79.25 168 GLN A N 1
ATOM 1289 C CA . GLN A 1 168 ? -1.352 -6.515 24.871 1.00 79.25 168 GLN A CA 1
ATOM 1290 C C . GLN A 1 168 ? -2.257 -5.510 25.596 1.00 79.25 168 GLN A C 1
ATOM 1292 O O . GLN A 1 168 ? -1.944 -5.097 26.710 1.00 79.25 168 GLN A O 1
ATOM 1297 N N . HIS A 1 169 ? -3.352 -5.086 24.963 1.00 82.50 169 HIS A N 1
ATOM 1298 C CA . HIS A 1 169 ? -4.219 -4.013 25.472 1.00 82.50 169 HIS A CA 1
ATOM 1299 C C . HIS A 1 169 ? -5.615 -4.501 25.898 1.00 82.50 169 HIS A C 1
ATOM 1301 O O . HIS A 1 169 ? -6.436 -3.725 26.413 1.00 82.50 169 HIS A O 1
ATOM 1307 N N . GLY A 1 170 ? -5.879 -5.791 25.694 1.00 81.94 170 GLY A N 1
ATOM 1308 C CA . GLY A 1 170 ? -7.091 -6.472 26.113 1.00 81.94 170 GLY A CA 1
ATOM 1309 C C . GLY A 1 170 ? -7.206 -6.652 27.636 1.00 81.94 170 GLY A C 1
ATOM 1310 O O . GLY A 1 170 ? -6.474 -6.034 28.410 1.00 81.94 170 GLY A O 1
ATOM 1311 N N . PRO A 1 171 ? -8.185 -7.446 28.096 1.00 88.94 171 PRO A N 1
ATOM 1312 C CA . PRO A 1 171 ? -9.257 -8.025 27.290 1.00 88.94 171 PRO A CA 1
ATOM 1313 C C . PRO A 1 171 ? -10.205 -6.941 26.750 1.00 88.94 171 PRO A C 1
ATOM 1315 O O . PRO A 1 171 ? -10.325 -5.855 27.331 1.00 88.94 171 PRO A O 1
ATOM 1318 N N . PHE A 1 172 ? -10.851 -7.248 25.626 1.00 92.44 172 PHE A N 1
ATOM 1319 C CA . PHE A 1 172 ? -11.894 -6.439 24.995 1.00 92.44 172 PHE A CA 1
ATOM 1320 C C . PHE A 1 172 ? -13.217 -7.208 25.025 1.00 92.44 172 PHE A C 1
ATOM 1322 O O . PHE A 1 172 ? -13.218 -8.436 25.023 1.00 92.44 172 PHE A O 1
ATOM 1329 N N . SER A 1 173 ? -14.336 -6.490 25.087 1.00 94.50 173 SER A N 1
ATOM 1330 C CA . SER A 1 173 ? -15.684 -7.062 25.181 1.00 94.50 173 SER A CA 1
ATOM 1331 C C . SER A 1 173 ? -16.560 -6.778 23.963 1.00 94.50 173 SER A C 1
ATOM 1333 O O . SER A 1 173 ? -17.640 -7.353 23.852 1.00 94.50 173 SER A O 1
ATOM 1335 N N . LEU A 1 174 ? -16.121 -5.899 23.059 1.00 94.19 174 LEU A N 1
ATOM 1336 C CA . LEU A 1 174 ? -16.832 -5.588 21.825 1.00 94.19 174 LEU A CA 1
ATOM 1337 C C . LEU A 1 174 ? -15.848 -5.245 20.707 1.00 94.19 174 LEU A C 1
ATOM 1339 O O . LEU A 1 174 ? -15.008 -4.358 20.861 1.00 94.19 174 LEU A O 1
ATOM 1343 N N . GLU A 1 175 ? -16.003 -5.901 19.565 1.00 92.56 175 GLU A N 1
ATOM 1344 C CA . GLU A 1 175 ? -15.317 -5.538 18.332 1.00 92.56 175 GLU A CA 1
ATOM 1345 C C . GLU A 1 175 ? -16.232 -4.678 17.454 1.00 92.56 175 GLU A C 1
ATOM 1347 O O . GLU A 1 175 ? -17.353 -5.056 17.112 1.00 92.56 175 GLU A O 1
ATOM 1352 N N . LEU A 1 176 ? -15.778 -3.471 17.130 1.00 93.38 176 LEU A N 1
ATOM 1353 C CA . LEU A 1 176 ? -16.606 -2.457 16.478 1.00 93.38 176 LEU A CA 1
ATOM 1354 C C . LEU A 1 176 ? -16.679 -2.616 14.958 1.00 93.38 176 LEU A C 1
ATOM 1356 O O . LEU A 1 176 ? -17.612 -2.107 14.345 1.00 93.38 176 LEU A O 1
ATOM 1360 N N . PHE A 1 177 ? -15.699 -3.275 14.347 1.00 89.12 177 PHE A N 1
ATOM 1361 C CA . PHE A 1 177 ? -15.603 -3.405 12.896 1.00 89.12 177 PHE A CA 1
ATOM 1362 C C . PHE A 1 177 ? -15.080 -4.797 12.555 1.00 89.12 177 PHE A C 1
ATOM 1364 O O . PHE A 1 177 ? -13.905 -5.085 12.782 1.00 89.12 177 PHE A O 1
ATOM 1371 N N . ALA A 1 178 ? -15.964 -5.661 12.062 1.00 87.25 178 ALA A N 1
ATOM 1372 C CA . ALA A 1 178 ? -15.663 -7.026 11.655 1.00 87.25 178 ALA A CA 1
ATOM 1373 C C . ALA A 1 178 ? -16.632 -7.521 10.563 1.00 87.25 178 ALA A C 1
ATOM 1375 O O . ALA A 1 178 ? -17.627 -6.868 10.242 1.00 87.25 178 ALA A O 1
ATOM 1376 N N . SER A 1 179 ? -16.340 -8.700 10.032 1.00 82.81 179 SER A N 1
ATOM 1377 C CA . SER A 1 179 ? -17.197 -9.567 9.232 1.00 82.81 179 SER A CA 1
ATOM 1378 C C . SER A 1 179 ? -17.346 -10.917 9.945 1.00 82.81 179 SER A C 1
ATOM 1380 O O . SER A 1 179 ? -16.660 -11.185 10.935 1.00 82.81 179 SER A O 1
ATOM 1382 N N . GLU A 1 180 ? -18.223 -11.773 9.423 1.00 82.06 180 GLU A N 1
ATOM 1383 C CA . GLU A 1 180 ? -18.375 -13.161 9.888 1.00 82.06 180 GLU A CA 1
ATOM 1384 C C . GLU A 1 180 ? -17.073 -13.970 9.737 1.00 82.06 180 GLU A C 1
ATOM 1386 O O . GLU A 1 180 ? -16.837 -14.908 10.489 1.00 82.06 180 GLU A O 1
ATOM 1391 N N . ASP A 1 181 ? -16.195 -13.576 8.811 1.00 78.94 181 ASP A N 1
ATOM 1392 C CA . ASP A 1 181 ? -14.983 -14.330 8.480 1.00 78.94 181 ASP A CA 1
ATOM 1393 C C . ASP A 1 181 ? -13.722 -13.804 9.187 1.00 78.94 181 ASP A C 1
ATOM 1395 O O . ASP A 1 181 ? -12.701 -14.490 9.225 1.00 78.94 181 ASP A O 1
ATOM 1399 N N . ASN A 1 182 ? -13.764 -12.590 9.756 1.00 80.00 182 ASN A N 1
ATOM 1400 C CA . ASN A 1 182 ? -12.573 -11.922 10.299 1.00 80.00 182 ASN A CA 1
ATOM 1401 C C . ASN A 1 182 ? -12.677 -11.516 11.779 1.00 80.00 182 ASN A C 1
ATOM 1403 O O . ASN A 1 182 ? -11.782 -10.829 12.293 1.00 80.00 182 ASN A O 1
ATOM 1407 N N . HIS A 1 183 ? -13.785 -11.829 12.455 1.00 85.25 183 HIS A N 1
ATOM 1408 C CA . HIS A 1 183 ? -13.988 -11.432 13.845 1.00 85.25 183 HIS A CA 1
ATOM 1409 C C . HIS A 1 183 ? -12.966 -12.104 14.780 1.00 85.25 183 HIS A C 1
ATOM 1411 O O . HIS A 1 183 ? -12.591 -13.263 14.617 1.00 85.25 183 HIS A O 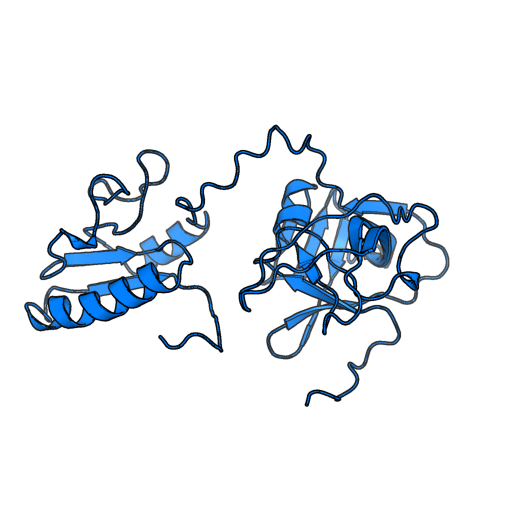1
ATOM 1417 N N . ILE A 1 184 ? -12.481 -11.346 15.763 1.00 84.25 184 ILE A N 1
ATOM 1418 C CA . ILE A 1 184 ? -11.550 -11.812 16.801 1.00 84.25 184 ILE A CA 1
ATOM 1419 C C . ILE A 1 184 ? -12.326 -12.151 18.078 1.00 84.25 184 ILE A C 1
ATOM 1421 O O . ILE A 1 184 ? -11.952 -13.059 18.819 1.00 84.25 184 ILE A O 1
ATOM 1425 N N . LEU A 1 185 ? -13.395 -11.398 18.346 1.00 86.81 185 LEU A N 1
ATOM 1426 C CA . LEU A 1 185 ? -14.283 -11.583 19.490 1.00 86.81 185 LEU A CA 1
ATOM 1427 C C . LEU A 1 185 ? -15.564 -12.306 19.085 1.00 86.81 185 LEU A C 1
ATOM 1429 O O . LEU A 1 185 ? -16.019 -12.161 17.959 1.00 86.81 185 LEU A O 1
ATOM 1433 N N . ASP A 1 186 ? -16.205 -12.982 20.038 1.00 90.00 186 ASP A N 1
ATOM 1434 C CA . ASP A 1 186 ? -17.554 -13.541 19.847 1.00 90.00 186 ASP A CA 1
ATOM 1435 C C . ASP A 1 186 ? -18.623 -12.442 19.729 1.00 90.00 186 ASP A C 1
ATOM 1437 O O . ASP A 1 186 ? -19.691 -12.642 19.154 1.00 90.00 186 ASP A O 1
ATOM 1441 N N . VAL A 1 187 ? -18.342 -11.255 20.281 1.00 92.69 187 VAL A N 1
ATOM 1442 C CA . VAL A 1 187 ? -19.229 -10.090 20.222 1.00 92.69 187 VAL A CA 1
ATOM 1443 C C . VAL A 1 187 ? -18.619 -9.038 19.310 1.00 92.69 187 VAL A C 1
ATOM 1445 O O . VAL A 1 187 ? -17.711 -8.297 19.697 1.00 92.69 187 VAL A O 1
ATOM 1448 N N . TYR A 1 188 ? -19.168 -8.939 18.105 1.00 92.69 188 TYR A N 1
ATOM 1449 C CA . TYR A 1 188 ? -18.693 -8.025 17.074 1.00 92.69 188 TYR A CA 1
ATOM 1450 C C . TYR A 1 188 ? -19.840 -7.304 16.357 1.00 92.69 188 TYR A C 1
ATOM 1452 O O . TYR A 1 188 ? -21.025 -7.570 16.596 1.00 92.69 188 TYR A O 1
ATOM 1460 N N . CYS A 1 189 ? -19.474 -6.320 15.540 1.00 91.50 189 CYS A N 1
ATOM 1461 C CA . CYS A 1 189 ? -20.375 -5.526 14.712 1.00 91.50 189 CYS A CA 1
ATOM 1462 C C . CYS A 1 189 ? -19.986 -5.684 13.241 1.00 91.50 189 CYS A C 1
ATOM 1464 O O . CYS A 1 189 ? -18.800 -5.695 12.916 1.00 91.50 189 CYS A O 1
ATOM 1466 N N . THR A 1 190 ? -20.989 -5.745 12.370 1.00 87.38 190 THR A N 1
ATOM 1467 C CA . THR A 1 190 ? -20.834 -5.883 10.915 1.00 87.38 190 THR A CA 1
ATOM 1468 C C . THR A 1 190 ? -21.473 -4.695 10.198 1.00 87.38 190 THR A C 1
ATOM 1470 O O . THR A 1 190 ? -22.067 -3.815 10.826 1.00 87.38 190 THR A O 1
ATOM 1473 N N . THR A 1 191 ? -21.398 -4.658 8.868 1.00 79.75 191 THR A N 1
ATOM 1474 C CA . THR A 1 191 ? -22.113 -3.657 8.056 1.00 79.75 191 THR A CA 1
ATOM 1475 C C . THR A 1 191 ? -23.633 -3.735 8.239 1.00 79.75 191 THR A C 1
ATOM 1477 O O . THR A 1 191 ? -24.292 -2.699 8.296 1.00 79.75 191 THR A O 1
ATOM 1480 N N . GLY A 1 192 ? -24.191 -4.941 8.403 1.00 73.69 192 GLY A N 1
ATOM 1481 C CA . GLY A 1 192 ? -25.616 -5.155 8.687 1.00 73.69 192 GLY A CA 1
ATOM 1482 C C . GLY A 1 192 ? -26.017 -4.880 10.143 1.00 73.69 192 GLY A C 1
ATOM 1483 O O . GLY A 1 192 ? -27.169 -4.544 10.411 1.00 73.69 192 GLY A O 1
ATOM 1484 N N . ASN A 1 193 ? -25.075 -4.976 11.087 1.00 78.75 193 ASN A N 1
ATOM 1485 C CA . ASN A 1 193 ? -25.280 -4.689 12.509 1.00 78.75 193 ASN A CA 1
ATOM 1486 C C . ASN A 1 193 ? -24.258 -3.660 12.994 1.00 78.75 193 ASN A C 1
ATOM 1488 O O . ASN A 1 193 ? -23.269 -4.000 13.648 1.00 78.75 193 ASN A O 1
ATOM 1492 N N . THR A 1 194 ? -24.487 -2.402 12.614 1.00 86.31 194 THR A N 1
ATOM 1493 C CA . THR A 1 194 ? -23.479 -1.347 12.743 1.00 86.31 194 THR A CA 1
ATOM 1494 C C . THR A 1 194 ? -23.092 -1.090 14.200 1.00 86.31 194 THR A C 1
ATOM 1496 O O . THR A 1 194 ? -23.936 -1.062 15.102 1.00 86.31 194 THR A O 1
ATOM 1499 N N . CYS A 1 195 ? -21.815 -0.802 14.445 1.00 91.31 195 CYS A N 1
ATOM 1500 C CA . CYS A 1 195 ? -21.359 -0.407 15.776 1.00 91.31 195 CYS A CA 1
ATOM 1501 C C . CYS A 1 195 ? -21.945 0.935 16.230 1.00 91.31 195 CYS A C 1
ATOM 1503 O O . CYS A 1 195 ? -22.106 1.155 17.428 1.00 91.31 195 CYS A O 1
ATOM 1505 N N . PHE A 1 196 ? -22.313 1.823 15.301 1.00 93.62 196 PHE A N 1
ATOM 1506 C CA . PHE A 1 196 ? -22.836 3.152 15.621 1.00 93.62 196 PHE A CA 1
ATOM 1507 C C . PHE A 1 196 ? -24.246 3.134 16.215 1.00 93.62 196 PHE A C 1
ATOM 1509 O O . PHE A 1 196 ? -24.610 4.073 16.919 1.00 93.62 196 PHE A O 1
ATOM 1516 N N . SER A 1 197 ? -25.017 2.074 15.964 1.00 89.75 197 SER A N 1
ATOM 1517 C CA . SER A 1 197 ? -26.308 1.829 16.619 1.00 89.75 197 SER A CA 1
ATOM 1518 C C . SER A 1 197 ? -26.180 1.131 17.975 1.00 89.75 197 SER A C 1
ATOM 1520 O O . SER A 1 197 ? -27.181 0.971 18.668 1.00 89.75 197 SER A O 1
ATOM 1522 N N . ARG A 1 198 ? -24.974 0.702 18.365 1.00 92.00 198 ARG A N 1
ATOM 1523 C CA . ARG A 1 198 ? -24.726 0.043 19.649 1.00 92.00 198 ARG A CA 1
ATOM 1524 C C . ARG A 1 198 ? -24.237 1.022 20.708 1.00 92.00 198 ARG A C 1
ATOM 1526 O O . ARG A 1 198 ? -23.634 2.059 20.418 1.00 92.00 198 ARG A O 1
ATOM 1533 N N . ASP A 1 199 ? -24.494 0.651 21.954 1.00 93.19 199 ASP A N 1
ATOM 1534 C CA . ASP A 1 199 ? -23.940 1.340 23.109 1.00 93.19 199 ASP A CA 1
ATOM 1535 C C . ASP A 1 199 ? -22.502 0.876 23.365 1.00 93.19 199 ASP A C 1
ATOM 1537 O O . ASP A 1 199 ? -22.241 -0.331 23.429 1.00 93.19 199 ASP A O 1
ATOM 1541 N N . TRP A 1 200 ? -21.576 1.828 23.480 1.00 97.00 200 TRP A N 1
ATOM 1542 C CA . TRP A 1 200 ? -20.175 1.555 23.808 1.00 97.00 200 TRP A CA 1
ATOM 1543 C C . TRP A 1 200 ? -19.864 1.832 25.281 1.00 97.00 200 TRP A C 1
ATOM 1545 O O . TRP A 1 200 ? -18.819 1.399 25.765 1.00 97.00 200 TRP A O 1
ATOM 1555 N N . ALA A 1 201 ? -20.761 2.519 25.997 1.00 96.62 201 ALA A N 1
ATOM 1556 C CA . ALA A 1 201 ? -20.584 2.817 27.410 1.00 96.62 201 ALA A CA 1
ATOM 1557 C C . ALA A 1 201 ? -20.527 1.520 28.236 1.00 96.62 201 ALA A C 1
ATOM 1559 O O . ALA A 1 201 ? -21.237 0.545 27.968 1.00 96.62 201 ALA A O 1
ATOM 1560 N N . GLY A 1 202 ? -19.612 1.494 29.203 1.00 97.00 202 GLY A N 1
ATOM 1561 C CA . GLY A 1 202 ? -19.362 0.348 30.072 1.00 97.00 202 GLY A CA 1
ATOM 1562 C C . GLY A 1 202 ? -18.639 -0.819 29.395 1.00 97.00 202 GLY A C 1
ATOM 1563 O O . GLY A 1 202 ? -18.656 -1.934 29.919 1.00 97.00 202 GLY A O 1
ATOM 1564 N N . LYS A 1 203 ? -18.037 -0.609 28.213 1.00 96.62 203 LYS A N 1
ATOM 1565 C CA . LYS A 1 203 ? -17.385 -1.670 27.426 1.00 96.62 203 LYS A CA 1
ATOM 1566 C C . LYS A 1 203 ? -15.922 -1.374 27.119 1.00 96.62 203 LYS A C 1
ATOM 1568 O O . LYS A 1 203 ? -15.498 -0.231 26.964 1.00 96.62 203 LYS A O 1
ATOM 1573 N N . ALA A 1 204 ? -15.163 -2.449 26.936 1.00 95.81 204 ALA A N 1
ATOM 1574 C CA . ALA A 1 204 ? -13.820 -2.415 26.388 1.00 95.81 204 ALA A CA 1
ATOM 1575 C C . ALA A 1 204 ? -13.897 -2.654 24.877 1.00 95.81 204 ALA A C 1
ATOM 1577 O O . ALA A 1 204 ? -13.974 -3.797 24.428 1.00 95.81 204 ALA A O 1
ATOM 1578 N N . CYS A 1 205 ? -13.903 -1.581 24.095 1.00 95.56 205 CYS A N 1
ATOM 1579 C CA . CYS A 1 205 ? -14.121 -1.645 22.658 1.00 95.56 205 CYS A CA 1
ATOM 1580 C C . CYS A 1 205 ? -12.798 -1.688 21.884 1.00 95.56 205 CYS A C 1
ATOM 1582 O O . CYS A 1 205 ? -11.898 -0.878 22.116 1.00 95.56 205 CYS A O 1
ATOM 1584 N N . TYR A 1 206 ? -12.715 -2.603 20.925 1.00 92.75 206 TYR A N 1
ATOM 1585 C CA . TYR A 1 206 ? -11.649 -2.673 19.932 1.00 92.75 206 TYR A CA 1
ATOM 1586 C C . TYR A 1 206 ? -12.195 -2.258 18.565 1.00 92.75 206 TYR A C 1
ATOM 1588 O O . TYR A 1 206 ? -13.236 -2.756 18.136 1.00 92.75 206 TYR A O 1
ATOM 1596 N N . GLY A 1 207 ? -11.509 -1.353 17.871 1.00 90.44 207 GLY A N 1
ATOM 1597 C CA . GLY A 1 207 ? -11.901 -0.917 16.537 1.00 90.44 207 GLY A CA 1
ATOM 1598 C C . GLY A 1 207 ? -10.722 -0.828 15.579 1.00 90.44 207 GLY A C 1
ATOM 1599 O O . GLY A 1 207 ? -9.762 -0.105 15.823 1.00 90.44 207 GLY A O 1
ATOM 1600 N N . ASN A 1 208 ? -10.835 -1.509 14.446 1.00 88.50 208 ASN A N 1
ATOM 1601 C CA . ASN A 1 208 ? -10.017 -1.259 13.267 1.00 88.50 208 ASN A CA 1
ATOM 1602 C C . ASN A 1 208 ? -10.965 -0.880 12.117 1.00 88.50 208 ASN A C 1
ATOM 1604 O O . ASN A 1 208 ? -11.378 -1.762 11.362 1.00 88.50 208 ASN A O 1
ATOM 1608 N N . PRO A 1 209 ? -11.440 0.380 12.080 1.00 87.25 209 PRO A N 1
ATOM 1609 C CA . PRO A 1 209 ? -12.451 0.803 11.120 1.00 87.25 209 PRO A CA 1
ATOM 1610 C C . PRO A 1 209 ? -11.945 0.708 9.679 1.00 87.25 209 PRO A C 1
ATOM 1612 O O . PRO A 1 209 ? -10.739 0.814 9.443 1.00 87.25 209 PRO A O 1
ATOM 1615 N N . PRO A 1 210 ? -12.863 0.618 8.701 1.00 82.81 210 PRO A N 1
ATOM 1616 C CA . PRO A 1 210 ? -12.549 0.955 7.322 1.00 82.81 210 PRO A CA 1
ATOM 1617 C C . PRO A 1 210 ? -11.830 2.301 7.231 1.00 82.81 210 PRO A C 1
ATOM 1619 O O . PRO A 1 210 ? -12.175 3.248 7.945 1.00 82.81 210 PRO A O 1
ATOM 1622 N N . PHE A 1 211 ? -10.836 2.396 6.346 1.00 83.19 211 PHE A N 1
ATOM 1623 C CA . PHE A 1 211 ? -10.035 3.611 6.161 1.00 83.19 211 PHE A CA 1
ATOM 1624 C C . PHE A 1 211 ? -10.788 4.652 5.328 1.00 83.19 211 PHE A C 1
ATOM 1626 O O . PHE A 1 211 ? -10.344 5.099 4.274 1.00 83.19 211 PHE A O 1
ATOM 1633 N N . GLU A 1 212 ? -11.958 5.036 5.821 1.00 81.31 212 GLU A N 1
ATOM 1634 C CA . GLU A 1 212 ? -12.846 6.029 5.242 1.00 81.31 212 GLU A CA 1
ATOM 1635 C C . GLU A 1 212 ? -12.999 7.183 6.228 1.00 81.31 212 GLU A C 1
ATOM 1637 O O . GLU A 1 212 ? -13.251 6.974 7.418 1.00 81.31 212 GLU A O 1
ATOM 1642 N N . HIS A 1 213 ? -12.839 8.412 5.730 1.00 81.88 213 HIS A N 1
ATOM 1643 C CA . HIS A 1 213 ? -12.846 9.619 6.557 1.00 81.88 213 HIS A CA 1
ATOM 1644 C C . HIS A 1 213 ? -14.088 9.698 7.455 1.00 81.88 213 HIS A C 1
ATOM 1646 O O . HIS A 1 213 ? -13.949 9.864 8.665 1.00 81.88 213 HIS A O 1
ATOM 1652 N N . ASP A 1 214 ? -15.275 9.509 6.878 1.00 85.25 214 ASP A N 1
ATOM 1653 C CA . ASP A 1 214 ? -16.548 9.651 7.588 1.00 85.25 214 ASP A CA 1
ATOM 1654 C C . ASP A 1 214 ? -16.726 8.593 8.684 1.00 85.25 214 ASP A C 1
ATOM 1656 O O . ASP A 1 214 ? -17.230 8.893 9.767 1.00 85.25 214 ASP A O 1
ATOM 1660 N N . ILE A 1 215 ? -16.276 7.359 8.438 1.00 88.62 215 ILE A N 1
ATOM 1661 C CA . ILE A 1 215 ? -16.370 6.261 9.407 1.00 88.62 215 ILE A CA 1
ATOM 1662 C C . ILE A 1 215 ? -15.426 6.503 10.585 1.00 88.62 215 ILE A C 1
ATOM 1664 O O . ILE A 1 215 ? -15.845 6.388 11.742 1.00 88.62 215 ILE A O 1
ATOM 1668 N N . ILE A 1 216 ? -14.174 6.881 10.306 1.00 90.75 216 ILE A N 1
ATOM 1669 C CA . ILE A 1 216 ? -13.183 7.188 11.344 1.00 90.75 216 ILE A CA 1
ATOM 1670 C C . ILE A 1 216 ? -13.637 8.396 12.165 1.00 90.75 216 ILE A C 1
ATOM 1672 O O . ILE A 1 216 ? -13.675 8.317 13.394 1.00 90.75 216 ILE A O 1
ATOM 1676 N N . LEU A 1 217 ? -14.046 9.483 11.506 1.00 90.44 217 LEU A N 1
ATOM 1677 C CA . LEU A 1 217 ? -14.513 10.694 12.173 1.00 90.44 217 LEU A CA 1
ATOM 1678 C C . LEU A 1 217 ? -15.716 10.397 13.073 1.00 90.44 217 LEU A C 1
ATOM 1680 O O . LEU A 1 217 ? -15.721 10.780 14.241 1.00 90.44 217 LEU A O 1
ATOM 1684 N N . ARG A 1 218 ? -16.706 9.647 12.576 1.00 92.81 218 ARG A N 1
ATOM 1685 C CA . ARG A 1 218 ? -17.876 9.254 13.369 1.00 92.81 218 ARG A CA 1
ATOM 1686 C C . ARG A 1 218 ? -17.496 8.389 14.573 1.00 92.81 218 ARG A C 1
ATOM 1688 O O . ARG A 1 218 ? -18.076 8.549 15.646 1.00 92.81 218 ARG A O 1
ATOM 1695 N N . CYS A 1 219 ? -16.517 7.495 14.424 1.00 93.25 219 CYS A N 1
ATOM 1696 C CA . CYS A 1 219 ? -15.991 6.684 15.524 1.00 93.25 219 CYS A CA 1
ATOM 1697 C C . CYS A 1 219 ? -15.331 7.556 16.600 1.00 93.25 219 CYS A C 1
ATOM 1699 O O . CYS A 1 219 ? -15.661 7.440 17.782 1.00 93.25 219 CYS A O 1
ATOM 1701 N N . LEU A 1 220 ? -14.460 8.476 16.182 1.00 93.62 220 LEU A N 1
ATOM 1702 C CA . LEU A 1 220 ? -13.755 9.404 17.066 1.00 93.62 220 LEU A CA 1
ATOM 1703 C C . LEU A 1 220 ? -14.682 10.439 17.715 1.00 93.62 220 LEU A C 1
ATOM 1705 O O . LEU A 1 220 ? -14.393 10.899 18.813 1.00 93.62 220 LEU A O 1
ATOM 1709 N N . GLN A 1 221 ? -15.815 10.769 17.094 1.00 93.88 221 GLN A N 1
ATOM 1710 C CA . GLN A 1 221 ? -16.848 11.622 17.690 1.00 93.88 221 GLN A CA 1
ATOM 1711 C C . GLN A 1 221 ? -17.722 10.873 18.704 1.00 93.88 221 GLN A C 1
ATOM 1713 O O . GLN A 1 221 ? -18.067 11.425 19.749 1.00 93.88 221 GLN A O 1
ATOM 1718 N N . LYS A 1 222 ? -18.082 9.612 18.425 1.00 95.38 222 LYS A N 1
ATOM 1719 C CA . LYS A 1 222 ? -18.919 8.803 19.326 1.00 95.38 222 LYS A CA 1
ATOM 1720 C C . LYS A 1 222 ? -18.157 8.348 20.571 1.00 95.38 222 LYS A C 1
ATOM 1722 O O . LYS A 1 222 ? -18.724 8.380 21.662 1.00 95.38 222 LYS A O 1
ATOM 1727 N N . ALA A 1 223 ? -16.887 7.964 20.435 1.00 96.38 223 ALA A N 1
ATOM 1728 C CA . ALA A 1 223 ? -16.116 7.395 21.541 1.00 96.38 223 ALA A CA 1
ATOM 1729 C C . ALA A 1 223 ? -16.053 8.301 22.791 1.00 96.38 223 ALA A C 1
ATOM 1731 O O . ALA A 1 223 ? -16.362 7.803 23.872 1.00 96.38 223 ALA A O 1
ATOM 1732 N N . PRO A 1 224 ? -15.765 9.618 22.697 1.00 94.62 224 PRO A N 1
ATOM 1733 C CA . PRO A 1 224 ? -15.809 10.514 23.853 1.00 94.62 224 PRO A CA 1
ATOM 1734 C C . PRO A 1 224 ? -17.203 10.635 24.475 1.00 94.62 224 PRO A C 1
ATOM 1736 O O . PRO A 1 224 ? -17.319 10.688 25.696 1.00 94.62 224 PRO A O 1
ATOM 1739 N N . SER A 1 225 ? -18.259 10.653 23.653 1.00 94.81 225 SER A N 1
ATOM 1740 C CA . SER A 1 225 ? -19.642 10.742 24.138 1.00 94.81 225 SER A CA 1
ATOM 1741 C C . SER A 1 225 ? -20.032 9.521 24.971 1.00 94.81 225 SER A C 1
ATOM 1743 O O . SER A 1 225 ? -20.662 9.672 26.015 1.00 94.81 225 SER A O 1
ATOM 1745 N N . ASP A 1 226 ? -19.667 8.316 24.533 1.00 96.06 226 ASP A N 1
ATOM 1746 C CA . ASP A 1 226 ? -19.955 7.097 25.297 1.00 96.06 226 ASP A CA 1
ATOM 1747 C C . ASP A 1 226 ? -19.002 6.911 26.477 1.00 96.06 226 ASP A C 1
ATOM 1749 O O . ASP A 1 226 ? -19.439 6.491 27.548 1.00 96.06 226 ASP A O 1
ATOM 1753 N N . PHE A 1 227 ? -17.731 7.303 26.334 1.00 96.31 227 PHE A N 1
ATOM 1754 C CA . PHE A 1 227 ? -16.797 7.352 27.458 1.00 96.31 227 PHE A CA 1
ATOM 1755 C C . PHE A 1 227 ? -17.337 8.228 28.591 1.00 96.31 227 PHE A C 1
ATOM 1757 O O . PHE A 1 227 ? -17.301 7.827 29.748 1.00 96.31 227 PHE A O 1
ATOM 1764 N N . ALA A 1 228 ? -17.874 9.408 28.266 1.00 96.50 228 ALA A N 1
ATOM 1765 C CA . ALA A 1 228 ? -18.387 10.352 29.255 1.00 96.50 228 ALA A CA 1
ATOM 1766 C C . ALA A 1 228 ? -19.573 9.804 30.065 1.00 96.50 228 ALA A C 1
ATOM 1768 O O . ALA A 1 228 ? -19.787 10.239 31.196 1.00 96.50 228 ALA A O 1
ATOM 1769 N N . ARG A 1 229 ? -20.333 8.850 29.513 1.00 97.25 229 ARG A N 1
ATOM 1770 C CA . ARG A 1 229 ? -21.465 8.217 30.204 1.00 97.25 229 ARG A CA 1
ATOM 1771 C C . ARG A 1 229 ? -21.007 7.231 31.280 1.00 97.25 229 ARG A C 1
ATOM 1773 O O . ARG A 1 229 ? -21.608 7.196 32.347 1.00 97.25 229 ARG A O 1
ATOM 1780 N N . GLU A 1 230 ? -19.939 6.473 31.024 1.00 96.88 230 GLU A N 1
ATOM 1781 C CA . GLU A 1 230 ? -19.384 5.486 31.964 1.00 96.88 230 GLU A CA 1
ATOM 1782 C C . GLU A 1 230 ? -17.838 5.434 31.924 1.00 96.88 230 GLU A C 1
ATOM 1784 O O . GLU A 1 230 ? -17.244 4.447 31.480 1.00 96.88 230 GLU A O 1
ATOM 1789 N N . PRO A 1 231 ? -17.132 6.471 32.404 1.00 95.81 231 PRO A N 1
ATOM 1790 C CA . PRO A 1 231 ? -15.689 6.620 32.175 1.00 95.81 231 PRO A CA 1
ATOM 1791 C C . PRO A 1 231 ? -14.817 5.610 32.935 1.00 95.81 231 PRO A C 1
ATOM 1793 O O . PRO A 1 231 ? -13.666 5.396 32.571 1.00 95.81 231 PRO A O 1
ATOM 1796 N N . GLN A 1 232 ? -15.341 4.992 33.998 1.00 95.88 232 GLN A N 1
ATOM 1797 C CA . GLN A 1 232 ? -14.590 4.040 34.832 1.00 95.88 232 GLN A CA 1
ATOM 1798 C C . GLN A 1 232 ? -14.505 2.637 34.215 1.00 95.88 232 GLN A C 1
ATOM 1800 O O . GLN A 1 232 ? -13.586 1.879 34.514 1.00 95.88 232 GLN A O 1
ATOM 1805 N N . SER A 1 233 ? -15.474 2.284 33.373 1.00 95.12 233 SER A N 1
ATOM 1806 C CA . SER A 1 233 ? -15.647 0.950 32.786 1.00 95.12 233 SER A CA 1
ATOM 1807 C C . SER A 1 233 ? -15.489 0.948 31.264 1.00 95.12 233 SER A C 1
ATOM 1809 O O . SER A 1 233 ? -15.398 -0.120 30.657 1.00 95.12 233 SER A O 1
ATOM 1811 N N . THR A 1 234 ? -15.427 2.124 30.636 1.00 96.94 234 THR A N 1
ATOM 1812 C CA . THR A 1 234 ? -15.286 2.259 29.184 1.00 96.94 234 THR A CA 1
ATOM 1813 C C . THR A 1 234 ? -13.820 2.420 28.790 1.00 96.94 234 THR A C 1
ATOM 1815 O O . THR A 1 234 ? -13.128 3.288 29.312 1.00 96.94 234 THR A O 1
ATOM 1818 N N . LYS A 1 235 ? -13.333 1.634 27.824 1.00 94.88 235 LYS A N 1
ATOM 1819 C CA . LYS A 1 235 ? -12.023 1.859 27.184 1.00 94.88 235 LYS A CA 1
ATOM 1820 C C . LYS A 1 235 ? -12.093 1.601 25.685 1.00 94.88 235 LYS A C 1
ATOM 1822 O O . LYS A 1 235 ? -12.856 0.747 25.241 1.00 94.88 235 LYS A O 1
ATOM 1827 N N . PHE A 1 236 ? -11.257 2.299 24.924 1.00 95.06 236 PHE A N 1
ATOM 1828 C CA . PHE A 1 236 ? -11.188 2.185 23.469 1.00 95.06 236 PHE A CA 1
ATOM 1829 C C . PHE A 1 236 ? -9.757 1.899 23.017 1.00 95.06 236 PHE A C 1
ATOM 1831 O O . PHE A 1 236 ? -8.824 2.559 23.469 1.00 95.06 236 PHE A O 1
ATOM 1838 N N . LEU A 1 237 ? -9.594 0.950 22.095 1.00 92.19 237 LEU A N 1
ATOM 1839 C CA . LEU A 1 237 ? -8.392 0.808 21.276 1.00 92.19 237 LEU A CA 1
ATOM 1840 C C . LEU A 1 237 ? -8.788 0.957 19.809 1.00 92.19 237 LEU A C 1
ATOM 1842 O O . LEU A 1 237 ? -9.525 0.118 19.291 1.00 92.19 237 LEU A O 1
ATOM 1846 N N . PHE A 1 238 ? -8.268 1.992 19.147 1.00 91.12 238 PHE A N 1
ATOM 1847 C CA . PHE A 1 238 ? -8.453 2.199 17.713 1.00 91.12 238 PHE A CA 1
ATOM 1848 C C . PHE A 1 238 ? -7.143 2.016 16.952 1.00 91.12 238 PHE A C 1
ATOM 1850 O O . PHE A 1 238 ? -6.124 2.604 17.312 1.00 91.12 238 PHE A O 1
ATOM 1857 N N . ILE A 1 239 ? -7.183 1.218 15.887 1.00 86.50 239 ILE A N 1
ATOM 1858 C CA . ILE A 1 239 ? -6.097 1.094 14.914 1.00 86.50 239 ILE A CA 1
ATOM 1859 C C . ILE A 1 239 ? -6.459 1.982 13.730 1.00 86.50 239 ILE A C 1
ATOM 1861 O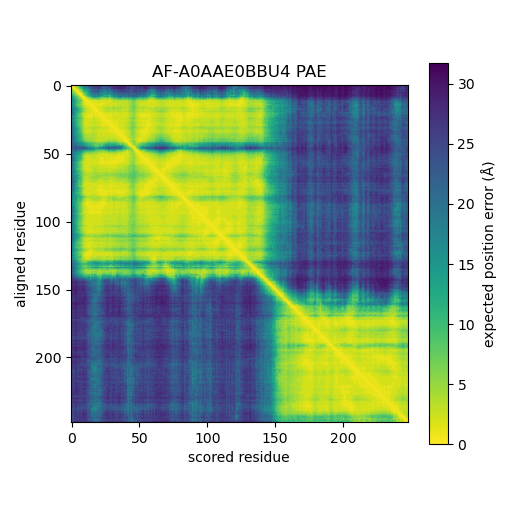 O . ILE A 1 239 ? -7.416 1.702 13.018 1.00 86.50 239 ILE A O 1
ATOM 1865 N N . LEU A 1 240 ? -5.726 3.080 13.554 1.00 86.00 240 LEU A N 1
ATOM 1866 C CA . LEU A 1 240 ? -5.998 4.077 12.521 1.00 86.00 240 LEU A CA 1
ATOM 1867 C C . LEU A 1 240 ? -4.775 4.270 11.622 1.00 86.00 240 LEU A C 1
ATOM 1869 O O . LEU A 1 240 ? -3.638 4.153 12.097 1.00 86.00 240 LEU A O 1
ATOM 1873 N N . PRO A 1 241 ? -4.975 4.595 10.335 1.00 79.25 241 PRO A N 1
ATOM 1874 C CA . PRO A 1 241 ? -3.870 4.939 9.465 1.00 79.25 241 PRO A CA 1
ATOM 1875 C C . PRO A 1 241 ? -3.245 6.262 9.920 1.00 79.25 241 PRO A C 1
ATOM 1877 O O . PRO A 1 241 ? -3.936 7.212 10.287 1.00 79.25 241 PRO A O 1
ATOM 1880 N N . LYS A 1 242 ? -1.914 6.353 9.867 1.00 81.69 242 LYS A N 1
ATOM 1881 C CA . LYS A 1 242 ? -1.221 7.614 10.138 1.00 81.69 242 LYS A CA 1
ATOM 1882 C C . LYS A 1 242 ? -1.344 8.539 8.922 1.00 81.69 242 LYS A C 1
ATOM 1884 O O . LYS A 1 242 ? -0.511 8.481 8.018 1.00 81.69 242 LYS A O 1
ATOM 1889 N N . TRP A 1 243 ? -2.354 9.405 8.916 1.00 81.50 243 TRP A N 1
ATOM 1890 C CA . TRP A 1 243 ? -2.580 10.407 7.870 1.00 81.50 243 TRP A CA 1
ATOM 1891 C C . TRP A 1 243 ? -2.380 11.818 8.414 1.00 81.50 243 TRP A C 1
ATOM 1893 O O . TRP A 1 243 ? -3.256 12.379 9.058 1.00 81.50 243 TRP A O 1
ATOM 1903 N N . GLU A 1 244 ? -1.219 12.411 8.136 1.00 78.75 244 GLU A N 1
ATOM 1904 C CA . GLU A 1 244 ? -0.822 13.708 8.714 1.00 78.75 244 GLU A CA 1
ATOM 1905 C C . GLU A 1 244 ? -1.706 14.887 8.267 1.00 78.75 244 GLU A C 1
ATOM 1907 O O . GLU A 1 244 ? -1.690 15.937 8.899 1.00 78.75 244 GLU A O 1
ATOM 1912 N N . THR A 1 245 ? -2.484 14.721 7.195 1.00 75.94 245 THR A N 1
ATOM 1913 C CA . THR A 1 245 ? -3.436 15.724 6.693 1.00 75.94 245 THR A CA 1
ATOM 1914 C C . THR A 1 245 ? -4.881 15.454 7.113 1.00 75.94 245 THR A C 1
ATOM 1916 O O . THR A 1 245 ? -5.774 16.175 6.670 1.00 75.94 245 THR A O 1
ATOM 1919 N N . ALA A 1 246 ? -5.145 14.399 7.889 1.00 74.69 246 ALA A N 1
ATOM 1920 C CA . ALA A 1 246 ? -6.488 14.136 8.384 1.00 74.69 246 ALA A CA 1
ATOM 1921 C C . ALA A 1 246 ? -6.912 15.236 9.367 1.00 74.69 246 ALA A C 1
ATOM 1923 O O . ALA A 1 246 ? -6.107 15.738 10.148 1.00 74.69 246 ALA A O 1
ATOM 1924 N N . SER A 1 247 ? -8.184 15.629 9.310 1.00 75.19 247 SER A N 1
ATOM 1925 C CA . SER A 1 247 ? -8.757 16.642 10.204 1.00 75.19 247 SER A CA 1
ATOM 1926 C C . SER A 1 247 ? -9.238 16.070 11.542 1.00 75.19 247 SER A C 1
ATOM 1928 O O . SER A 1 247 ? -9.913 16.777 12.289 1.00 75.19 247 SER A O 1
ATOM 1930 N N . TRP A 1 248 ? -8.974 14.788 11.789 1.00 71.19 248 TRP A N 1
ATOM 1931 C CA . TRP A 1 248 ? -9.351 14.044 12.985 1.00 71.19 248 TRP A CA 1
ATOM 1932 C C . TRP A 1 248 ? -8.114 13.572 13.740 1.00 71.19 248 TRP A C 1
ATOM 1934 O O . TRP A 1 248 ? -7.063 13.378 13.087 1.00 71.19 248 TRP A O 1
#

Foldseek 3Di:
DDPPPDPADFAKAFEDQPDPAWEDADPVQFDPFWDQVAKDWDDDPPPDIFMFSTFAKGWFWFAFPVPRAIETEIRGRHTHGHPDPGTYDHPVLQVLLVWDQDPPVQWIDHPHTITHWDDDPPTTMDGGDDDDDHPYYDYSGNPDDPVPPPVCPLLDPDDPVVVVVCVVPDDWDEEQGDDPVGDPDPHYAYPVRHSLPDQQALTRYEYAGRQDLVGVVSVVVVQVVNCVVHVVRGDYDYDYDPDVPRPD

Sequence (248 aa):
MFTKALPFDGKVVVLDIGATKHIFNLVSDFGSDFDPNARSTFNVVQASIVSSVGSGTVTFAKRDVSTGHAIGLQFVGAHCIPGQPSNRVSVVVLEDAGFSVDFGARQISNGGVAFSFSRVGNHYLIHEEHAGSLDTYMACAAYHDDSDRVHRDKTDWKFERTKRHFEQHGPFSLELFASEDNHILDVYCTTGNTCFSRDWAGKACYGNPPFEHDIILRCLQKAPSDFAREPQSTKFLFILPKWETASW

Nearest PDB structures (foldseek):
  7efy-assembly1_A-2  TM=5.342E-01  e=2.261E-01  Cryptosporidium hominis
  2i1a-assembly2_D  TM=5.206E-01  e=2.003E-01  Saccharomyces cerevisiae
  5ys4-assembly2_C  TM=4.470E-01  e=5.955E-01  Leishmania major
  4z2z-assembly1_A  TM=4.199E-01  e=4.400E-01  Saccharomyces cerevisiae S288C
  2i1a-assembly1_A  TM=4.542E-01  e=5.605E-01  Saccharomyces cerevisiae

Mean predicted aligned error: 14.73 Å

Solvent-accessible surface area (backbone atoms only — not comparable to full-atom values): 14431 Å² total; per-residue (Å²): 140,87,85,73,80,70,98,62,85,60,62,63,33,33,62,28,81,84,38,88,54,35,37,33,38,51,74,85,60,38,47,96,65,53,33,66,79,55,54,55,78,41,89,49,95,78,86,51,78,44,62,31,62,13,25,21,33,35,68,35,37,40,42,28,73,87,80,62,50,34,29,30,42,26,38,45,75,20,30,26,33,74,84,49,95,62,29,34,36,15,46,54,41,34,42,63,36,61,33,47,79,38,81,88,82,28,34,39,32,44,95,93,42,35,34,73,45,43,77,58,92,95,41,42,32,42,61,34,46,96,54,81,75,67,79,45,74,46,70,37,35,59,86,62,65,81,83,72,54,71,67,74,50,82,75,66,68,77,59,87,71,49,59,63,57,47,71,74,69,44,86,65,67,34,34,44,48,37,49,97,90,66,54,90,52,97,42,65,13,30,91,92,48,46,44,87,84,49,86,58,49,60,29,29,34,36,31,46,56,42,99,40,71,69,60,46,47,51,49,65,58,45,50,60,60,28,28,71,75,27,62,93,51,28,46,80,48,76,58,72,83,93,55,94,84,53,97,113